Protein AF-A0A7C0VTA4-F1 (afdb_monomer_lite)

Structure (mmCIF, N/CA/C/O backbone):
data_AF-A0A7C0VTA4-F1
#
_entry.id   AF-A0A7C0VTA4-F1
#
loop_
_atom_site.group_PDB
_atom_site.id
_atom_site.type_symbol
_atom_site.label_atom_id
_atom_site.label_alt_id
_atom_site.label_comp_id
_atom_site.label_asym_id
_atom_site.label_entity_id
_atom_site.label_seq_id
_atom_site.pdbx_PDB_ins_code
_atom_site.Cartn_x
_atom_site.Cartn_y
_atom_site.Cartn_z
_atom_site.occupancy
_atom_site.B_iso_or_equiv
_atom_site.auth_seq_id
_atom_site.auth_comp_id
_atom_site.auth_asym_id
_atom_site.auth_atom_id
_atom_site.pdbx_PDB_model_num
ATOM 1 N N . MET A 1 1 ? -33.781 -4.912 20.866 1.00 48.06 1 MET A N 1
ATOM 2 C CA . MET A 1 1 ? -33.140 -4.615 22.159 1.00 48.06 1 MET A CA 1
ATOM 3 C C . MET A 1 1 ? -31.724 -4.220 21.830 1.00 48.06 1 MET A C 1
ATOM 5 O O . MET A 1 1 ? -31.035 -5.037 21.235 1.00 48.06 1 MET A O 1
ATOM 9 N N . GLU A 1 2 ? -31.340 -2.972 22.084 1.00 55.12 2 GLU A N 1
ATOM 10 C CA . GLU A 1 2 ? -29.926 -2.596 22.040 1.00 55.12 2 GLU A CA 1
ATOM 11 C C . GLU A 1 2 ? -29.234 -3.396 23.140 1.00 55.12 2 GLU A C 1
ATOM 13 O O . GLU A 1 2 ? -29.546 -3.238 24.318 1.00 55.12 2 GLU A O 1
ATOM 18 N N . SER A 1 3 ? -28.404 -4.354 22.745 1.00 69.00 3 SER A N 1
ATOM 19 C CA . SER A 1 3 ? -27.609 -5.138 23.678 1.00 69.00 3 SER A CA 1
ATOM 20 C C . SER A 1 3 ? -26.646 -4.196 24.405 1.00 69.00 3 SER A C 1
ATOM 22 O O . SER A 1 3 ? -25.936 -3.416 23.767 1.00 69.00 3 SER A O 1
ATOM 24 N N . GLU A 1 4 ? -26.660 -4.227 25.736 1.00 86.62 4 GLU A N 1
ATOM 25 C CA . GLU A 1 4 ? -25.865 -3.329 26.575 1.00 86.62 4 GLU A CA 1
ATOM 26 C C . GLU A 1 4 ? -24.365 -3.626 26.408 1.00 86.62 4 GLU A C 1
ATOM 28 O O . GLU A 1 4 ? -23.960 -4.782 26.256 1.00 86.62 4 GLU A O 1
ATOM 33 N N . ILE A 1 5 ? -23.526 -2.586 26.388 1.00 89.19 5 ILE A N 1
ATOM 34 C CA . ILE A 1 5 ? -22.074 -2.746 26.248 1.00 89.19 5 ILE A CA 1
ATOM 35 C C . ILE A 1 5 ? -21.499 -3.166 27.605 1.00 89.19 5 ILE A C 1
ATOM 37 O O . ILE A 1 5 ? -21.449 -2.371 28.541 1.00 89.19 5 ILE A O 1
ATOM 41 N N . ALA A 1 6 ? -21.018 -4.406 27.693 1.00 90.12 6 ALA A N 1
ATOM 42 C CA . ALA A 1 6 ? -20.422 -4.970 28.902 1.00 90.12 6 ALA A CA 1
ATOM 43 C C . ALA A 1 6 ? -18.953 -4.556 29.085 1.00 90.12 6 ALA A C 1
ATOM 45 O O . ALA A 1 6 ? -18.494 -4.373 30.213 1.00 90.12 6 ALA A O 1
ATOM 46 N N . ALA A 1 7 ? -18.201 -4.460 27.983 1.00 92.12 7 ALA A N 1
ATOM 47 C CA . ALA A 1 7 ? -16.796 -4.056 27.965 1.00 92.12 7 ALA A CA 1
ATOM 48 C C . ALA A 1 7 ? -16.362 -3.597 26.567 1.00 92.12 7 ALA A C 1
ATOM 50 O O . ALA A 1 7 ? -16.865 -4.088 25.557 1.00 92.12 7 ALA A O 1
ATOM 51 N N . GLN A 1 8 ? -15.373 -2.705 26.502 1.00 93.44 8 GLN A N 1
ATOM 52 C CA . GLN A 1 8 ? -14.770 -2.255 25.249 1.00 93.44 8 GLN A CA 1
ATOM 53 C C . GLN A 1 8 ? -13.260 -2.071 25.417 1.00 93.44 8 GLN A C 1
ATOM 55 O O . GLN A 1 8 ? -12.807 -1.563 26.440 1.00 93.44 8 GLN A O 1
ATOM 60 N N . THR A 1 9 ? -12.476 -2.467 24.415 1.00 93.38 9 THR A N 1
ATOM 61 C CA . THR A 1 9 ? -11.019 -2.277 24.411 1.00 93.38 9 THR A CA 1
ATOM 62 C C . THR A 1 9 ? -10.478 -2.015 23.010 1.00 93.38 9 THR A C 1
ATOM 64 O O . THR A 1 9 ? -11.089 -2.395 22.009 1.00 93.38 9 THR A O 1
ATOM 67 N N . ILE A 1 10 ? -9.317 -1.363 22.943 1.00 91.06 10 ILE A N 1
ATOM 68 C CA . ILE A 1 10 ? -8.526 -1.174 21.728 1.00 91.06 10 ILE A CA 1
ATOM 69 C C . ILE A 1 10 ? -7.081 -1.521 22.072 1.00 91.06 10 ILE A C 1
ATOM 71 O O . ILE A 1 10 ? -6.486 -0.893 22.946 1.00 91.06 10 ILE A O 1
ATOM 75 N N . VAL A 1 11 ? -6.505 -2.488 21.363 1.00 90.81 11 VAL A N 1
ATOM 76 C CA . VAL A 1 11 ? -5.128 -2.944 21.588 1.00 90.81 11 VAL A CA 1
ATOM 77 C C . VAL A 1 11 ? -4.337 -2.965 20.285 1.00 90.81 11 VAL A C 1
ATOM 79 O O . VAL A 1 11 ? -4.861 -3.339 19.233 1.00 90.81 11 VAL A O 1
ATOM 82 N N . SER A 1 12 ? -3.073 -2.541 20.344 1.00 87.50 12 SER A N 1
ATOM 83 C CA . SER A 1 12 ? -2.115 -2.710 19.253 1.00 87.50 12 SER A CA 1
ATOM 84 C C . SER A 1 12 ? -1.414 -4.060 19.382 1.00 87.50 12 SER A C 1
ATOM 86 O O . SER A 1 12 ? -0.903 -4.412 20.444 1.00 87.50 12 SER A O 1
ATOM 88 N N . VAL A 1 13 ? -1.389 -4.826 18.295 1.00 88.75 13 VAL A N 1
ATOM 89 C CA . VAL A 1 13 ? -0.815 -6.174 18.263 1.00 88.75 13 VAL A CA 1
ATOM 90 C C . VAL A 1 13 ? 0.069 -6.319 17.030 1.00 88.75 13 VAL A C 1
ATOM 92 O O . VAL A 1 13 ? -0.302 -5.885 15.939 1.00 88.75 13 VAL A O 1
ATOM 95 N N . SER A 1 14 ? 1.237 -6.941 17.200 1.00 86.31 14 SER A N 1
ATOM 96 C CA . SER A 1 14 ? 2.011 -7.465 16.074 1.00 86.31 14 SER A CA 1
ATOM 97 C C . SER A 1 14 ? 1.556 -8.891 15.801 1.00 86.31 14 SER A C 1
ATOM 99 O O . SER A 1 14 ? 1.735 -9.769 16.640 1.00 86.31 14 SER A O 1
ATOM 101 N N . THR A 1 15 ? 0.965 -9.101 14.634 1.00 86.56 15 THR A N 1
ATOM 102 C CA . THR A 1 15 ? 0.566 -10.421 14.121 1.00 86.56 15 THR A CA 1
ATOM 103 C C . THR A 1 15 ? 1.772 -11.320 13.860 1.00 86.56 15 THR A C 1
ATOM 105 O O . THR A 1 15 ? 2.916 -10.853 13.788 1.00 86.56 15 THR A O 1
ATOM 108 N N . ARG A 1 16 ? 1.516 -12.618 13.670 1.00 86.88 16 ARG A N 1
ATOM 109 C CA . ARG A 1 16 ? 2.543 -13.622 13.359 1.00 86.88 16 ARG A CA 1
ATOM 110 C C . ARG A 1 16 ? 3.303 -13.303 12.069 1.00 86.88 16 ARG A C 1
ATOM 112 O O . ARG A 1 16 ? 4.516 -13.499 12.014 1.00 86.88 16 ARG A O 1
ATOM 119 N N . ASP A 1 17 ? 2.625 -12.752 11.065 1.00 80.94 17 ASP A N 1
ATOM 120 C CA . ASP A 1 17 ? 3.223 -12.287 9.810 1.00 80.94 17 ASP A CA 1
ATOM 121 C C . ASP A 1 17 ? 3.818 -10.869 9.909 1.00 80.94 17 ASP A C 1
ATOM 123 O O . ASP A 1 17 ? 4.075 -10.217 8.898 1.00 80.94 17 ASP A O 1
ATOM 127 N N . SER A 1 18 ? 4.101 -10.406 11.135 1.00 79.12 18 SER A N 1
ATOM 128 C CA . SER A 1 18 ? 4.788 -9.144 11.444 1.00 79.12 18 SER A CA 1
ATOM 129 C C . SER A 1 18 ? 4.042 -7.878 11.010 1.00 79.12 18 SER A C 1
ATOM 131 O O . SER A 1 18 ? 4.661 -6.829 10.834 1.00 79.12 18 SER A O 1
ATOM 133 N N . ARG A 1 19 ? 2.713 -7.930 10.854 1.00 75.81 19 ARG A N 1
ATOM 134 C CA . ARG A 1 19 ? 1.894 -6.726 10.638 1.00 75.81 19 ARG A CA 1
ATOM 135 C C . ARG A 1 19 ? 1.441 -6.140 11.964 1.00 75.81 19 ARG A C 1
ATOM 137 O O . ARG A 1 19 ? 0.890 -6.853 12.805 1.00 75.81 19 ARG A O 1
ATOM 144 N N . ILE A 1 20 ? 1.606 -4.831 12.112 1.00 81.25 20 ILE A N 1
ATOM 145 C CA . ILE A 1 20 ? 1.088 -4.079 13.256 1.00 81.25 20 ILE A CA 1
ATOM 146 C C . ILE A 1 20 ? -0.362 -3.692 12.962 1.00 81.25 20 ILE A C 1
ATOM 148 O O . ILE A 1 20 ? -0.637 -2.954 12.014 1.00 81.25 20 ILE A O 1
ATOM 152 N N . VAL A 1 21 ? -1.289 -4.170 13.788 1.00 84.94 21 VAL A N 1
ATOM 153 C CA . VAL A 1 21 ? -2.723 -3.881 13.679 1.00 84.94 21 VAL A CA 1
ATOM 154 C C . VAL A 1 21 ? -3.296 -3.386 14.993 1.00 84.94 21 VAL A C 1
ATOM 156 O O . VAL A 1 21 ? -2.750 -3.631 16.066 1.00 84.94 21 VAL A O 1
ATOM 159 N N . TYR A 1 22 ? -4.423 -2.693 14.897 1.00 86.88 22 TYR A N 1
ATOM 160 C CA . TYR A 1 22 ? -5.197 -2.224 16.033 1.00 86.88 22 TYR A CA 1
ATOM 161 C C . TYR A 1 22 ? -6.525 -2.959 16.033 1.00 86.88 22 TYR A C 1
ATOM 163 O O . TYR A 1 22 ? -7.330 -2.797 15.112 1.00 86.88 22 TYR A O 1
ATOM 171 N N . ILE A 1 23 ? -6.734 -3.767 17.064 1.00 89.75 23 ILE A N 1
ATOM 172 C CA . ILE A 1 23 ? -7.943 -4.560 17.239 1.00 89.75 23 ILE A CA 1
ATOM 173 C C . ILE A 1 23 ? -8.808 -3.841 18.267 1.00 89.75 23 ILE A C 1
ATOM 175 O O . ILE A 1 23 ? -8.414 -3.701 19.425 1.00 89.75 23 ILE A O 1
ATOM 179 N N . SER A 1 24 ? -9.971 -3.360 17.835 1.00 91.00 24 SER A N 1
ATOM 180 C CA . SER A 1 24 ? -11.020 -2.878 18.728 1.00 91.00 24 SER A CA 1
ATOM 181 C C . SER A 1 24 ? -12.038 -3.984 18.940 1.00 91.00 24 SER A C 1
ATOM 183 O O . SER A 1 24 ? -12.513 -4.559 17.959 1.00 91.00 24 SER A O 1
ATOM 185 N N . ALA A 1 25 ? -12.395 -4.257 20.189 1.00 92.31 25 ALA A N 1
ATOM 186 C CA . ALA A 1 25 ? -13.444 -5.212 20.503 1.00 92.31 25 ALA A CA 1
ATOM 187 C C . ALA A 1 25 ? -14.446 -4.646 21.500 1.00 92.31 25 ALA A C 1
ATOM 189 O O . ALA A 1 25 ? -14.063 -3.989 22.471 1.00 92.31 25 ALA A O 1
ATOM 190 N N . THR A 1 26 ? -15.712 -4.968 21.266 1.00 93.19 26 THR A N 1
ATOM 191 C CA . THR A 1 26 ? -16.848 -4.578 22.098 1.00 93.19 26 THR A CA 1
ATOM 192 C C . THR A 1 26 ? -17.596 -5.842 22.499 1.00 93.19 26 THR A C 1
ATOM 194 O O . THR A 1 26 ? -18.112 -6.553 21.642 1.00 93.19 26 THR A O 1
ATOM 197 N N . ALA A 1 27 ? -17.625 -6.150 23.792 1.00 93.19 27 ALA A N 1
ATOM 198 C CA . ALA A 1 27 ? -18.402 -7.251 24.344 1.00 93.19 27 ALA A CA 1
ATOM 199 C C . ALA A 1 27 ? -19.773 -6.744 24.801 1.00 93.19 27 ALA A C 1
ATOM 201 O O . ALA A 1 27 ? -19.863 -5.717 25.475 1.00 93.19 27 ALA A O 1
ATOM 202 N N . TYR A 1 28 ? -20.821 -7.491 24.470 1.00 92.81 28 TYR A N 1
ATOM 203 C CA . TYR A 1 28 ? -22.208 -7.180 24.798 1.00 92.81 28 TYR A CA 1
ATOM 204 C C . TYR A 1 28 ? -22.751 -8.118 25.879 1.00 92.81 28 TYR A C 1
ATOM 206 O O . TYR A 1 28 ? -22.397 -9.301 25.923 1.00 92.81 28 TYR A O 1
ATOM 214 N N . GLY A 1 29 ? -23.613 -7.590 26.745 1.00 90.38 29 GLY A N 1
ATOM 215 C CA . GLY A 1 29 ? -24.250 -8.301 27.852 1.00 90.38 29 GLY A CA 1
ATOM 216 C C . GLY A 1 29 ? -24.125 -7.537 29.169 1.00 90.38 29 GLY A C 1
ATOM 217 O O . GLY A 1 29 ? -23.961 -6.320 29.191 1.00 90.38 29 GLY A O 1
ATOM 218 N N . THR A 1 30 ? -24.165 -8.257 30.289 1.00 86.75 30 THR A N 1
ATOM 219 C CA . THR A 1 30 ? -24.063 -7.639 31.618 1.00 86.75 30 THR A CA 1
ATOM 220 C C . THR A 1 30 ? -22.603 -7.306 31.972 1.00 86.75 30 THR A C 1
ATOM 222 O O . THR A 1 30 ? -21.756 -8.213 31.933 1.00 86.75 30 THR A O 1
ATOM 225 N N . PRO A 1 31 ? -22.290 -6.054 32.368 1.00 87.69 31 PRO A N 1
ATOM 226 C CA . PRO A 1 31 ? -20.964 -5.671 32.846 1.00 87.69 31 PRO A CA 1
ATOM 227 C C . PRO A 1 31 ? -20.495 -6.553 34.009 1.00 87.69 31 PRO A C 1
ATOM 229 O O . PRO A 1 31 ? -21.229 -6.794 34.967 1.00 87.69 31 PRO A O 1
ATOM 232 N N . GLN A 1 32 ? -19.256 -7.037 33.927 1.00 89.88 32 GLN A N 1
ATOM 233 C CA . GLN A 1 32 ? -18.641 -7.914 34.926 1.00 89.88 32 GLN A CA 1
ATOM 234 C C . GLN A 1 32 ? -17.272 -7.358 35.354 1.00 89.88 32 GLN A C 1
ATOM 236 O O . GLN A 1 32 ? -16.561 -6.783 34.524 1.00 89.88 32 GLN A O 1
ATOM 241 N N . PRO A 1 33 ? -16.856 -7.540 36.622 1.00 90.62 33 PRO A N 1
ATOM 242 C CA . PRO A 1 33 ? -15.552 -7.078 37.095 1.00 90.62 33 PRO A CA 1
ATOM 243 C C . PRO A 1 33 ? -14.392 -7.679 36.287 1.00 90.62 33 PRO A C 1
ATOM 245 O O . PRO A 1 33 ? -14.397 -8.869 35.961 1.00 90.62 33 PRO A O 1
ATOM 248 N N . ASN A 1 34 ? -13.375 -6.866 35.989 1.00 92.25 34 ASN A N 1
ATOM 249 C CA . ASN A 1 34 ? -12.158 -7.251 35.252 1.00 92.25 34 ASN A CA 1
ATOM 250 C C . ASN A 1 34 ? -12.391 -7.791 33.825 1.00 92.25 34 ASN A C 1
ATOM 252 O O . ASN A 1 34 ? -11.461 -8.316 33.204 1.00 92.25 34 ASN A O 1
ATOM 256 N N . LEU A 1 35 ? -13.611 -7.668 33.283 1.00 91.44 35 LEU A N 1
ATOM 257 C CA . LEU A 1 35 ? -13.935 -8.148 31.940 1.00 91.44 35 LEU A CA 1
ATOM 258 C C . LEU A 1 35 ? -13.111 -7.412 30.876 1.00 91.44 35 LEU A C 1
ATOM 260 O O . LEU A 1 35 ? -12.539 -8.057 30.004 1.00 91.44 35 LEU A O 1
ATOM 264 N N . THR A 1 36 ? -12.989 -6.085 30.975 1.00 92.31 36 THR A N 1
ATOM 265 C CA . THR A 1 36 ? -12.217 -5.264 30.025 1.00 92.31 36 THR A CA 1
ATOM 266 C C . THR A 1 36 ? -10.734 -5.639 29.992 1.00 92.31 36 THR A C 1
ATOM 268 O O . THR A 1 36 ? -10.161 -5.803 28.911 1.00 92.31 36 THR A O 1
ATOM 271 N N . ASP A 1 37 ? -10.108 -5.836 31.153 1.00 93.56 37 ASP A N 1
ATOM 272 C CA . ASP A 1 37 ? -8.690 -6.209 31.240 1.00 93.56 37 ASP A CA 1
ATOM 273 C C . ASP A 1 37 ? -8.454 -7.625 30.705 1.00 93.56 37 ASP A C 1
ATOM 275 O O . ASP A 1 37 ? -7.514 -7.872 29.942 1.00 93.56 37 ASP A O 1
ATOM 279 N N . THR A 1 38 ? -9.353 -8.556 31.038 1.00 93.75 38 THR A N 1
ATOM 280 C CA . THR A 1 38 ? -9.287 -9.933 30.537 1.00 93.75 38 THR A CA 1
ATOM 281 C C . THR A 1 38 ? -9.485 -9.984 29.025 1.00 93.75 38 THR A C 1
ATOM 283 O O . THR A 1 38 ? -8.713 -10.651 28.334 1.00 93.75 38 THR A O 1
ATOM 286 N N . LEU A 1 39 ? -10.458 -9.233 28.500 1.00 93.88 39 LEU A N 1
ATOM 287 C CA . LEU A 1 39 ? -10.708 -9.082 27.068 1.00 93.88 39 LEU A CA 1
ATOM 288 C C . LEU A 1 39 ? -9.466 -8.541 26.349 1.00 93.88 39 LEU A C 1
ATOM 290 O O . LEU A 1 39 ? -9.038 -9.110 25.347 1.00 93.88 39 LEU A O 1
ATOM 294 N N . THR A 1 40 ? -8.841 -7.496 26.895 1.00 94.75 40 THR A N 1
ATOM 295 C CA . THR A 1 40 ? -7.612 -6.898 26.347 1.00 94.75 40 THR A CA 1
ATOM 296 C C . THR A 1 40 ? -6.478 -7.919 26.267 1.00 94.75 40 THR A C 1
ATOM 298 O O . THR A 1 40 ? -5.828 -8.049 25.226 1.00 94.75 40 THR A O 1
ATOM 301 N N . ARG A 1 41 ? -6.263 -8.695 27.338 1.00 94.81 41 ARG A N 1
ATOM 302 C CA . ARG A 1 41 ? -5.228 -9.737 27.380 1.00 94.81 41 ARG A CA 1
ATOM 303 C C . ARG A 1 41 ? -5.489 -10.850 26.365 1.00 94.81 41 ARG A C 1
ATOM 305 O O . ARG A 1 41 ? -4.565 -11.234 25.656 1.00 94.81 41 ARG A O 1
ATOM 312 N N . ILE A 1 42 ? -6.726 -11.344 26.284 1.00 94.56 42 ILE A N 1
ATOM 313 C CA . ILE A 1 42 ? -7.121 -12.410 25.348 1.00 94.56 42 ILE A CA 1
ATOM 314 C C . ILE A 1 42 ? -6.901 -11.960 23.902 1.00 94.56 42 ILE A C 1
ATOM 316 O O . ILE A 1 42 ? -6.304 -12.692 23.117 1.00 94.56 42 ILE A O 1
ATOM 320 N N . ILE A 1 43 ? -7.344 -10.752 23.549 1.00 94.06 43 ILE A N 1
ATOM 321 C CA . ILE A 1 43 ? -7.190 -10.220 22.189 1.00 94.06 43 ILE A CA 1
ATOM 322 C C . ILE A 1 43 ? -5.717 -10.047 21.832 1.00 94.06 43 ILE A C 1
ATOM 324 O O . ILE A 1 43 ? -5.322 -10.420 20.730 1.00 94.06 43 ILE A O 1
ATOM 328 N N . SER A 1 44 ? -4.910 -9.510 22.750 1.00 93.62 44 SER A N 1
ATOM 329 C CA . SER A 1 44 ? -3.471 -9.337 22.533 1.00 93.62 44 SER A CA 1
ATOM 330 C C . SER A 1 44 ? -2.772 -10.677 22.288 1.00 93.62 44 SER A C 1
ATOM 332 O O . SER A 1 44 ? -2.060 -10.845 21.296 1.00 93.62 44 SER A O 1
ATOM 334 N N . ASP A 1 45 ? -3.048 -11.668 23.138 1.00 93.94 45 ASP A N 1
ATOM 335 C CA . ASP A 1 45 ? -2.450 -12.998 23.051 1.00 93.94 45 ASP A CA 1
ATOM 336 C C . ASP A 1 45 ? -2.882 -13.743 21.776 1.00 93.94 45 ASP A C 1
ATOM 338 O O . ASP A 1 45 ? -2.034 -14.140 20.975 1.00 93.94 45 ASP A O 1
ATOM 342 N N . ILE A 1 46 ? -4.189 -13.870 21.516 1.00 92.81 46 ILE A N 1
ATOM 343 C CA . ILE A 1 46 ? -4.684 -14.543 20.302 1.00 92.81 46 ILE A CA 1
ATOM 344 C C . ILE A 1 46 ? -4.217 -13.794 19.051 1.00 92.81 46 ILE A C 1
ATOM 346 O O . ILE A 1 46 ? -3.724 -14.420 18.112 1.00 92.81 46 ILE A O 1
ATOM 350 N N . GLY A 1 47 ? -4.338 -12.464 19.037 1.00 90.19 47 GLY A N 1
ATOM 351 C CA . GLY A 1 47 ? -3.972 -11.637 17.891 1.00 90.19 47 GLY A CA 1
ATOM 352 C C . GLY A 1 47 ? -2.501 -11.787 17.499 1.00 90.19 47 GLY A C 1
ATOM 353 O O . GLY A 1 47 ? -2.186 -11.806 16.313 1.00 90.19 47 GLY A O 1
ATOM 354 N N . SER A 1 48 ? -1.608 -11.965 18.479 1.00 90.81 48 SER A N 1
ATOM 355 C CA . SER A 1 48 ? -0.171 -12.142 18.231 1.00 90.81 48 SER A CA 1
ATOM 356 C C . SER A 1 48 ? 0.188 -13.502 17.619 1.00 90.81 48 SER A C 1
ATOM 358 O O . SER A 1 48 ? 1.217 -13.644 16.960 1.00 90.81 48 SER A O 1
ATOM 360 N N . ARG A 1 49 ? -0.674 -14.512 17.804 1.00 91.94 49 ARG A N 1
ATOM 361 C CA . ARG A 1 49 ? -0.466 -15.893 17.334 1.00 91.94 49 ARG A CA 1
ATOM 362 C C . ARG A 1 49 ? -1.025 -16.152 15.932 1.00 91.94 49 ARG A C 1
ATOM 364 O O . ARG A 1 49 ? -0.737 -17.203 15.355 1.00 91.94 49 ARG A O 1
ATOM 371 N N . LEU A 1 50 ? -1.817 -15.226 15.397 1.00 89.06 50 LEU A N 1
ATOM 372 C CA . LEU A 1 50 ? -2.509 -15.352 14.116 1.00 89.06 50 LEU A CA 1
ATOM 373 C C . LEU A 1 50 ? -1.874 -14.479 13.032 1.00 89.06 50 LEU A C 1
ATOM 375 O O . LEU A 1 50 ? -1.277 -13.439 13.317 1.00 89.06 50 LEU A O 1
ATOM 379 N N . ASP A 1 51 ? -2.041 -14.904 11.781 1.00 84.38 51 ASP A N 1
ATOM 380 C CA . ASP A 1 51 ? -1.732 -14.076 10.615 1.00 84.38 51 ASP A CA 1
ATOM 381 C C . ASP A 1 51 ? -2.836 -13.027 10.417 1.00 84.38 51 ASP A C 1
ATOM 383 O O . ASP A 1 51 ? -4.003 -13.271 10.738 1.00 84.38 51 ASP A O 1
ATOM 387 N N . TYR A 1 52 ? -2.501 -11.882 9.822 1.00 80.44 52 TYR A N 1
ATOM 388 C CA . TYR A 1 52 ? -3.439 -10.778 9.578 1.00 80.44 52 TYR A CA 1
ATOM 389 C C . TYR A 1 52 ? -4.801 -11.205 9.010 1.00 80.44 52 TYR A C 1
ATOM 391 O O . TYR A 1 52 ? -5.839 -10.806 9.533 1.00 80.44 52 TYR A O 1
ATOM 399 N N . TRP A 1 53 ? -4.815 -12.047 7.972 1.00 75.25 53 TRP A N 1
ATOM 400 C CA . TRP A 1 53 ? -6.059 -12.490 7.326 1.00 75.25 53 TRP A CA 1
ATOM 401 C C . TRP A 1 53 ? -6.953 -13.325 8.251 1.00 75.25 53 TRP A C 1
ATOM 403 O O . TRP A 1 53 ? -8.169 -13.328 8.095 1.00 75.25 53 TRP A O 1
ATOM 413 N N . GLN A 1 54 ? -6.373 -14.006 9.241 1.00 84.25 54 GLN A N 1
ATOM 414 C CA . GLN A 1 54 ? -7.114 -14.826 10.202 1.00 84.25 54 GLN A CA 1
ATOM 415 C C . GLN A 1 54 ? -7.812 -13.991 11.280 1.00 84.25 54 GLN A C 1
ATOM 417 O O . GLN A 1 54 ? -8.681 -14.515 11.976 1.00 84.25 54 GLN A O 1
ATOM 422 N N . LEU A 1 55 ? -7.440 -12.713 11.418 1.00 83.75 55 LEU A N 1
ATOM 423 C CA . LEU A 1 55 ? -8.126 -11.766 12.296 1.00 83.75 55 LEU A CA 1
ATOM 424 C C . LEU A 1 55 ? -9.455 -11.283 11.704 1.00 83.75 55 LEU A C 1
ATOM 426 O O . LEU A 1 55 ? -10.298 -10.768 12.436 1.00 83.75 55 LEU A O 1
ATOM 430 N N . TYR A 1 56 ? -9.647 -11.446 10.392 1.00 76.44 56 TYR A N 1
ATOM 431 C CA . TYR A 1 56 ? -10.894 -11.115 9.717 1.00 76.44 56 TYR A CA 1
ATOM 432 C C . TYR A 1 56 ? -11.845 -12.314 9.747 1.00 76.44 56 TYR A C 1
ATOM 434 O O . TYR A 1 56 ? -11.488 -13.433 9.377 1.00 76.44 56 TYR A O 1
ATOM 442 N N . GLY A 1 57 ? -13.083 -12.061 10.170 1.00 71.81 57 GLY A N 1
ATOM 443 C CA . GLY A 1 57 ? -14.170 -13.036 10.157 1.00 71.81 57 GLY A CA 1
ATOM 444 C C . GLY A 1 57 ? -14.462 -13.693 11.507 1.00 71.81 57 GLY A C 1
ATOM 445 O O . GLY A 1 57 ? -13.896 -13.363 12.550 1.00 71.81 57 GLY A O 1
ATOM 446 N N . ASP A 1 58 ? -15.388 -14.652 11.478 1.00 83.12 58 ASP A N 1
ATOM 447 C CA . ASP A 1 58 ? -15.966 -15.236 12.690 1.00 83.12 58 ASP A CA 1
ATOM 448 C C . ASP A 1 58 ? -14.993 -16.086 13.501 1.00 83.12 58 ASP A C 1
ATOM 450 O O . ASP A 1 58 ? -15.166 -16.229 14.707 1.00 83.12 58 ASP A O 1
ATOM 454 N N . LYS A 1 59 ? -13.950 -16.645 12.880 1.00 85.44 59 LYS A N 1
ATOM 455 C CA . LYS A 1 59 ? -13.035 -17.560 13.574 1.00 85.44 59 LYS A CA 1
ATOM 456 C C . LYS A 1 59 ? -12.332 -16.878 14.749 1.00 85.44 59 LYS A C 1
ATOM 458 O O . LYS A 1 59 ? -12.282 -17.454 15.834 1.00 85.44 59 LYS A O 1
ATOM 463 N N . PHE A 1 60 ? -11.829 -15.660 14.548 1.00 89.06 60 PHE A N 1
ATOM 464 C CA . PHE A 1 60 ? -11.200 -14.880 15.612 1.00 89.06 60 PHE A CA 1
ATOM 465 C C . PHE A 1 60 ? -12.209 -14.525 16.710 1.00 89.06 60 PHE A C 1
ATOM 467 O O . PHE A 1 60 ? -11.963 -14.783 17.887 1.00 89.06 60 PHE A O 1
ATOM 474 N N . ARG A 1 61 ? -13.392 -14.035 16.320 1.00 91.12 61 ARG A N 1
ATOM 475 C CA . ARG A 1 61 ? -14.497 -13.710 17.236 1.00 91.12 61 ARG A CA 1
ATOM 476 C C . ARG A 1 61 ? -14.899 -14.901 18.113 1.00 91.12 61 ARG A C 1
ATOM 478 O O . ARG A 1 61 ? -15.008 -14.768 19.329 1.00 91.12 61 ARG A O 1
ATOM 485 N N . LEU A 1 62 ? -15.069 -16.078 17.512 1.00 90.69 62 LEU A N 1
ATOM 486 C CA . LEU A 1 62 ? -15.422 -17.317 18.209 1.00 90.69 62 LEU A CA 1
ATOM 487 C C . LEU A 1 62 ? -14.313 -17.783 19.157 1.00 90.69 62 LEU A C 1
ATOM 489 O O . LEU A 1 62 ? -14.611 -18.268 20.245 1.00 90.69 62 LEU A O 1
ATOM 493 N N . GLN A 1 63 ? -13.040 -17.624 18.785 1.00 92.19 63 GLN A N 1
ATOM 494 C CA . GLN A 1 63 ? -11.924 -17.922 19.689 1.00 92.19 63 GLN A CA 1
ATOM 495 C C . GLN A 1 63 ? -11.930 -17.006 20.915 1.00 92.19 63 GLN A C 1
ATOM 497 O O . GLN A 1 63 ? -11.776 -17.501 22.029 1.00 92.19 63 GLN A O 1
ATOM 502 N N . VAL A 1 64 ? -12.176 -15.705 20.731 1.00 92.50 64 VAL A N 1
ATOM 503 C CA . VAL A 1 64 ? -12.302 -14.749 21.844 1.00 92.50 64 VAL A CA 1
ATOM 504 C C . VAL A 1 64 ? -13.471 -15.128 22.761 1.00 92.50 64 VAL A C 1
ATOM 506 O O . VAL A 1 64 ? -13.288 -15.191 23.975 1.00 92.50 64 VAL A O 1
ATOM 509 N N . LEU A 1 65 ? -14.644 -15.451 22.202 1.00 92.69 65 LEU A N 1
ATOM 510 C CA . LEU A 1 65 ? -15.811 -15.904 22.974 1.00 92.69 65 LEU A CA 1
ATOM 511 C C . LEU A 1 65 ? -15.526 -17.183 23.773 1.00 92.69 65 LEU A C 1
ATOM 513 O O . LEU A 1 65 ? -15.857 -17.263 24.957 1.00 92.69 65 LEU A O 1
ATOM 517 N N . ASN A 1 66 ? -14.876 -18.167 23.148 1.00 93.44 66 ASN A N 1
ATOM 518 C CA . ASN A 1 66 ? -14.518 -19.422 23.805 1.00 93.44 66 ASN A CA 1
ATOM 519 C C . ASN A 1 66 ? -13.531 -19.203 24.958 1.00 93.44 66 ASN A C 1
ATOM 521 O O . ASN A 1 66 ? -13.690 -19.813 26.012 1.00 93.44 66 ASN A O 1
ATOM 525 N N . GLU A 1 67 ? -12.531 -18.334 24.791 1.00 93.62 67 GLU A N 1
ATOM 526 C CA . GLU A 1 67 ? -11.602 -18.005 25.877 1.00 93.62 67 GLU A CA 1
ATOM 527 C C . GLU A 1 67 ? -12.304 -17.257 27.016 1.00 93.62 67 GLU A C 1
ATOM 529 O O . GLU A 1 67 ? -12.147 -17.639 28.173 1.00 93.62 67 GLU A O 1
ATOM 534 N N . LEU A 1 68 ? -13.155 -16.268 26.723 1.00 92.62 68 LEU A N 1
ATOM 535 C CA . LEU A 1 68 ? -13.945 -15.575 27.753 1.00 92.62 68 LEU A CA 1
ATOM 536 C C . LEU A 1 68 ? -14.819 -16.547 28.558 1.00 92.62 68 LEU A C 1
ATOM 538 O O . LEU A 1 68 ? -14.861 -16.463 29.787 1.00 92.62 68 LEU A O 1
ATOM 542 N N . SER A 1 69 ? -15.453 -17.508 27.879 1.00 91.81 69 SER A N 1
ATOM 543 C CA . SER A 1 69 ? -16.264 -18.545 28.522 1.00 91.81 69 SER A CA 1
ATOM 544 C C . SER A 1 69 ? -15.438 -19.441 29.454 1.00 91.81 69 SER A C 1
ATOM 546 O O . SER A 1 69 ? -15.896 -19.746 30.555 1.00 91.81 69 SER A O 1
ATOM 548 N N . LYS A 1 70 ? -14.198 -19.799 29.084 1.00 93.31 70 LYS A N 1
ATOM 549 C CA . LYS A 1 70 ? -13.279 -20.561 29.958 1.00 93.31 70 LYS A CA 1
ATOM 550 C C . LYS A 1 70 ? -12.911 -19.806 31.234 1.00 93.31 70 LYS A C 1
ATOM 552 O O . LYS A 1 70 ? -12.732 -20.433 32.273 1.00 93.31 70 LYS A O 1
ATOM 557 N N . TYR A 1 71 ? -12.820 -18.478 31.170 1.00 90.06 71 TYR A N 1
ATOM 558 C CA . TYR A 1 71 ? -12.619 -17.623 32.346 1.00 90.06 71 TYR A CA 1
ATOM 559 C C . TYR A 1 71 ? -13.909 -17.385 33.155 1.00 90.06 71 TYR A C 1
ATOM 561 O O . TYR A 1 71 ? -13.863 -16.708 34.179 1.00 90.06 71 TYR A O 1
ATOM 569 N N . GLY A 1 72 ? -15.045 -17.956 32.737 1.00 89.31 72 GLY A N 1
ATOM 570 C CA . GLY A 1 72 ? -16.324 -17.888 33.449 1.00 89.31 72 GLY A CA 1
ATOM 571 C C . GLY A 1 72 ? -17.195 -16.681 33.096 1.00 89.31 72 GLY A C 1
ATOM 572 O O . GLY A 1 72 ? -18.248 -16.501 33.708 1.00 89.31 72 GLY A O 1
ATOM 573 N N . TYR A 1 73 ? -16.800 -15.870 32.111 1.00 91.38 73 TYR A N 1
ATOM 574 C CA . TYR A 1 73 ? -17.574 -14.703 31.696 1.00 91.38 73 TYR A CA 1
ATOM 575 C C . TYR A 1 73 ? -18.756 -15.104 30.811 1.00 91.38 73 TYR A C 1
ATOM 577 O O . TYR A 1 73 ? -18.606 -15.846 29.837 1.00 91.38 73 TYR A O 1
ATOM 585 N N . LYS A 1 74 ? -19.940 -14.572 31.129 1.00 88.88 74 LYS A N 1
ATOM 586 C CA . LYS A 1 74 ? -21.137 -14.688 30.283 1.00 88.88 74 LYS A CA 1
ATOM 587 C C . LYS A 1 74 ? -21.288 -13.420 29.453 1.00 88.88 74 LYS A C 1
ATOM 589 O O . LYS A 1 74 ? -21.613 -12.373 30.003 1.00 88.88 74 LYS A O 1
ATOM 594 N N . VAL A 1 75 ? -21.029 -13.524 28.156 1.00 90.06 75 VAL A N 1
ATOM 595 C CA . VAL A 1 75 ? -21.200 -12.446 27.173 1.00 90.06 75 VAL A CA 1
ATOM 596 C C . VAL A 1 75 ? -22.140 -12.932 26.075 1.00 90.06 75 VAL A C 1
ATOM 598 O O . VAL A 1 75 ? -22.088 -14.100 25.693 1.00 90.06 75 VAL A O 1
ATOM 601 N N . GLU A 1 76 ? -23.019 -12.060 25.592 1.00 88.81 76 GLU A N 1
ATOM 602 C CA . GLU A 1 76 ? -23.994 -12.388 24.544 1.00 88.81 76 GLU A CA 1
ATOM 603 C C . GLU A 1 76 ? -23.323 -12.435 23.172 1.00 88.81 76 GLU A C 1
ATOM 605 O O . GLU A 1 76 ? -23.543 -13.351 22.380 1.00 88.81 76 GLU A O 1
ATOM 610 N N . ASN A 1 77 ? -22.472 -11.446 22.901 1.00 89.12 77 ASN A N 1
ATOM 611 C CA . ASN A 1 77 ? -21.706 -11.345 21.670 1.00 89.12 77 ASN A CA 1
ATOM 612 C C . ASN A 1 77 ? -20.434 -10.520 21.898 1.00 89.12 77 ASN A C 1
ATOM 614 O O . ASN A 1 77 ? -20.320 -9.773 22.869 1.00 89.12 77 ASN A O 1
ATOM 618 N N . VAL A 1 78 ? -19.483 -10.638 20.976 1.00 90.50 78 VAL A N 1
ATOM 619 C CA . VAL A 1 78 ? -18.310 -9.770 20.888 1.00 90.50 78 VAL A CA 1
ATOM 620 C C . VAL A 1 78 ? -18.198 -9.297 19.449 1.00 90.50 78 VAL A C 1
ATOM 622 O O . VAL A 1 78 ? -18.069 -10.113 18.542 1.00 90.50 78 VAL A O 1
ATOM 625 N N . GLU A 1 79 ? -18.227 -7.993 19.226 1.00 90.38 79 GLU A N 1
ATOM 626 C CA . GLU A 1 79 ? -17.855 -7.408 17.942 1.00 90.38 79 GLU A CA 1
ATOM 627 C C . GLU A 1 79 ? -16.362 -7.117 17.929 1.00 90.38 79 GLU A C 1
ATOM 629 O O . GLU A 1 79 ? -15.812 -6.606 18.901 1.00 90.38 79 GLU A O 1
ATOM 634 N N . VAL A 1 80 ? -15.702 -7.449 16.821 1.00 89.00 80 VAL A N 1
ATOM 635 C CA . VAL A 1 80 ? -14.282 -7.175 16.605 1.00 89.00 80 VAL A CA 1
ATOM 636 C C . VAL A 1 80 ? -14.133 -6.408 15.303 1.00 89.00 80 VAL A C 1
ATOM 638 O O . VAL A 1 80 ? -14.605 -6.853 14.259 1.00 89.00 80 VAL A O 1
ATOM 641 N N . ALA A 1 81 ? -13.407 -5.297 15.354 1.00 85.81 81 ALA A N 1
ATOM 642 C CA . ALA A 1 81 ? -12.941 -4.591 14.173 1.00 85.81 81 ALA A CA 1
ATOM 643 C C . ALA A 1 81 ? -11.413 -4.486 14.192 1.00 85.81 81 ALA A C 1
ATOM 645 O O . ALA A 1 81 ? -10.797 -4.135 15.199 1.00 85.81 81 ALA A O 1
ATOM 646 N N . VAL A 1 82 ? -10.800 -4.804 13.054 1.00 83.25 82 VAL A N 1
ATOM 647 C CA . VAL A 1 82 ? -9.349 -4.770 12.860 1.00 83.25 82 VAL A CA 1
ATOM 648 C C . VAL A 1 82 ? -9.031 -3.613 11.930 1.00 83.25 82 VAL A C 1
ATOM 650 O O . VAL A 1 82 ? -9.465 -3.587 10.777 1.00 83.25 82 VAL A O 1
ATOM 653 N N . SER A 1 83 ? -8.263 -2.653 12.433 1.00 79.00 83 SER A N 1
ATOM 654 C CA . SER A 1 83 ? -7.831 -1.477 11.684 1.00 79.00 83 SER A CA 1
ATOM 655 C C . SER A 1 83 ? -6.316 -1.460 11.540 1.00 79.00 83 SER A C 1
ATOM 657 O O . SER A 1 83 ? -5.574 -1.791 12.468 1.00 79.00 83 SER A O 1
ATOM 659 N N . TYR A 1 84 ? -5.846 -1.059 10.365 1.00 77.62 84 TYR A N 1
ATOM 660 C CA . TYR A 1 84 ? -4.439 -0.761 10.158 1.00 77.62 84 TYR A CA 1
ATOM 661 C C . TYR A 1 84 ? -4.189 0.709 10.512 1.00 77.62 84 TYR A C 1
ATOM 663 O O . TYR A 1 84 ? -5.016 1.575 10.208 1.00 77.62 84 TYR A O 1
ATOM 671 N N . ARG A 1 85 ? -3.062 1.022 11.160 1.00 80.06 85 ARG A N 1
ATOM 672 C CA . ARG A 1 85 ? -2.684 2.415 11.446 1.00 80.06 85 ARG A CA 1
ATOM 673 C C . ARG A 1 85 ? -1.272 2.710 10.980 1.00 80.06 85 ARG A C 1
ATOM 675 O O . ARG A 1 85 ? -0.407 1.843 10.982 1.00 80.06 85 ARG A O 1
ATOM 682 N N . CYS A 1 86 ? -1.048 3.964 10.609 1.00 83.56 86 CYS A N 1
ATOM 683 C CA . CYS A 1 86 ? 0.252 4.457 10.191 1.00 83.56 86 CYS A CA 1
ATOM 684 C C . CYS A 1 86 ? 1.291 4.246 11.306 1.00 83.56 86 CYS A C 1
ATOM 686 O O . CYS A 1 86 ? 1.094 4.793 12.394 1.00 83.56 86 CYS A O 1
ATOM 688 N N . PRO A 1 87 ? 2.423 3.570 11.041 1.00 82.06 87 PRO A N 1
ATOM 689 C CA . PRO A 1 87 ? 3.495 3.414 12.025 1.00 82.06 87 PRO A CA 1
ATOM 690 C C . PRO A 1 87 ? 4.117 4.747 12.462 1.00 82.06 87 PRO A C 1
ATOM 692 O O . PRO A 1 87 ? 4.658 4.847 13.556 1.00 82.06 87 PRO A O 1
ATOM 695 N N . ASN A 1 88 ? 4.036 5.776 11.612 1.00 86.56 88 ASN A N 1
ATOM 696 C CA . ASN A 1 88 ? 4.667 7.071 11.856 1.00 86.56 88 ASN A CA 1
ATOM 697 C C . ASN A 1 88 ? 3.791 8.054 12.649 1.00 86.56 88 ASN A C 1
ATOM 699 O O . ASN A 1 88 ? 4.295 8.745 13.523 1.00 86.56 88 ASN A O 1
ATOM 703 N N . CYS A 1 89 ? 2.490 8.154 12.347 1.00 88.00 89 CYS A N 1
ATOM 704 C CA . CYS A 1 89 ? 1.601 9.126 13.009 1.00 88.00 89 CYS A CA 1
ATOM 705 C C . CYS A 1 89 ? 0.401 8.514 13.743 1.00 88.00 89 CYS A C 1
ATOM 707 O O . CYS A 1 89 ? -0.394 9.253 14.314 1.00 88.00 89 CYS A O 1
ATOM 709 N N . GLY A 1 90 ? 0.212 7.192 13.690 1.00 81.69 90 GLY A N 1
ATOM 710 C CA . GLY A 1 90 ? -0.901 6.510 14.355 1.00 81.69 90 GLY A CA 1
ATOM 711 C C . GLY A 1 90 ? -2.282 6.751 13.738 1.00 81.69 90 GLY A C 1
ATOM 712 O O . GLY A 1 90 ? -3.275 6.299 14.301 1.00 81.69 90 GLY A O 1
ATOM 713 N N . ALA A 1 91 ? -2.386 7.440 12.598 1.00 84.69 91 ALA A N 1
ATOM 714 C CA . ALA A 1 91 ? -3.666 7.637 11.922 1.00 84.69 91 ALA A CA 1
ATOM 715 C C . ALA A 1 91 ? -4.193 6.325 11.319 1.00 84.69 91 ALA A C 1
ATOM 717 O O . ALA A 1 91 ? -3.407 5.512 10.830 1.00 84.69 91 ALA A O 1
ATOM 718 N N . ALA A 1 92 ? -5.515 6.135 11.324 1.00 78.50 92 ALA A N 1
ATOM 719 C CA . ALA A 1 92 ? -6.151 4.992 10.675 1.00 78.50 92 ALA A CA 1
ATOM 720 C C . ALA A 1 92 ? -5.920 5.028 9.158 1.00 78.50 92 ALA A C 1
ATOM 722 O O . ALA A 1 92 ? -6.055 6.077 8.523 1.00 78.50 92 ALA A O 1
ATOM 723 N N . ILE A 1 93 ? -5.558 3.883 8.587 1.00 78.06 93 ILE A N 1
ATOM 724 C CA . ILE A 1 93 ? -5.347 3.714 7.152 1.00 78.06 93 ILE A CA 1
ATOM 725 C C . ILE A 1 93 ? -6.331 2.665 6.655 1.00 78.06 93 ILE A C 1
ATOM 727 O O . ILE A 1 93 ? -6.366 1.538 7.145 1.00 78.06 93 ILE A O 1
ATOM 731 N N . GLU A 1 94 ? -7.108 3.046 5.651 1.00 72.50 94 GLU A N 1
ATOM 732 C CA . GLU A 1 94 ? -7.919 2.113 4.884 1.00 72.50 94 GLU A CA 1
ATOM 733 C C . GLU A 1 94 ? -7.015 1.451 3.847 1.00 72.50 94 GLU A C 1
ATOM 735 O O . GLU A 1 94 ? -6.625 2.069 2.857 1.00 72.50 94 GLU A O 1
ATOM 740 N N . LEU A 1 95 ? -6.621 0.207 4.114 1.00 70.62 95 LEU A N 1
ATOM 741 C CA . LEU A 1 95 ? -5.885 -0.600 3.151 1.00 70.62 95 LEU A CA 1
ATOM 742 C C . LEU A 1 95 ? -6.875 -1.349 2.258 1.00 70.62 95 LEU A C 1
ATOM 744 O O . LEU A 1 95 ? -7.757 -2.056 2.743 1.00 70.62 95 LEU A O 1
ATOM 748 N N . ASN A 1 96 ? -6.702 -1.206 0.946 1.00 70.50 96 ASN A N 1
ATOM 749 C CA . ASN A 1 96 ? -7.317 -2.091 -0.036 1.00 70.50 96 ASN A CA 1
ATOM 750 C C . ASN A 1 96 ? -6.664 -3.488 0.092 1.00 70.50 96 ASN A C 1
ATOM 752 O O . ASN A 1 96 ? -5.439 -3.547 0.212 1.00 70.50 96 ASN A O 1
ATOM 756 N N . PRO A 1 97 ? -7.418 -4.605 0.047 1.00 66.56 97 PRO A N 1
ATOM 757 C CA . PRO A 1 97 ? -6.850 -5.956 -0.012 1.00 66.56 97 PRO A CA 1
ATOM 758 C C . PRO A 1 97 ? -5.759 -6.165 -1.078 1.00 66.56 97 PRO A C 1
ATOM 760 O O . PRO A 1 97 ? -4.884 -7.007 -0.896 1.00 66.56 97 PRO A O 1
ATOM 763 N N . GLU A 1 98 ? -5.776 -5.392 -2.167 1.00 71.00 98 GLU A N 1
ATOM 764 C CA . GLU A 1 98 ? -4.771 -5.444 -3.239 1.00 71.00 98 GLU A CA 1
ATOM 765 C C . GLU A 1 98 ? -3.483 -4.661 -2.941 1.00 71.00 98 GLU A C 1
ATOM 767 O O . GLU A 1 98 ? -2.511 -4.732 -3.703 1.00 71.00 98 GLU A O 1
ATOM 772 N N . ALA A 1 99 ? -3.481 -3.867 -1.869 1.00 75.38 99 ALA A N 1
ATOM 773 C CA . ALA A 1 99 ? -2.387 -2.976 -1.530 1.00 75.38 99 ALA A CA 1
ATOM 774 C C . ALA A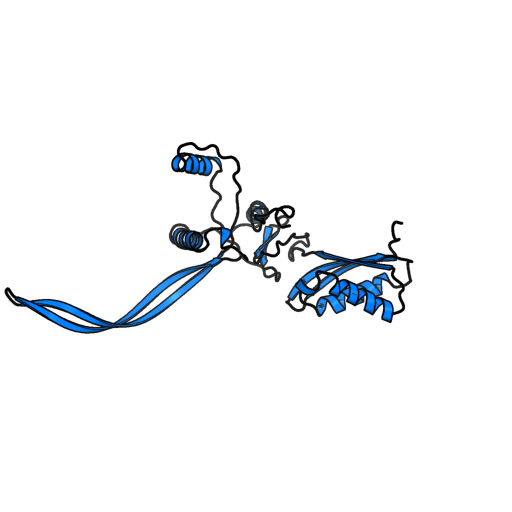 1 99 ? -1.179 -3.753 -0.998 1.00 75.38 99 ALA A C 1
ATOM 776 O O . ALA A 1 99 ? -1.270 -4.459 0.004 1.00 75.38 99 ALA A O 1
ATOM 777 N N . ILE A 1 100 ? -0.021 -3.554 -1.629 1.00 79.88 100 ILE A N 1
ATOM 778 C CA . ILE A 1 100 ? 1.278 -4.031 -1.125 1.00 79.88 100 ILE A CA 1
ATOM 779 C C . ILE A 1 100 ? 2.071 -2.866 -0.512 1.00 79.88 100 ILE A C 1
ATOM 781 O O . ILE A 1 100 ? 2.734 -3.034 0.511 1.00 79.88 100 ILE A O 1
ATOM 785 N N . ILE A 1 101 ? 1.961 -1.675 -1.109 1.00 85.69 101 ILE A N 1
ATOM 786 C CA . ILE A 1 101 ? 2.594 -0.420 -0.677 1.00 85.69 101 ILE A CA 1
ATOM 787 C C . ILE A 1 101 ? 1.504 0.625 -0.485 1.00 85.69 101 ILE A C 1
ATOM 789 O O . ILE A 1 101 ? 0.656 0.745 -1.360 1.00 85.69 101 ILE A O 1
ATOM 793 N N . TYR A 1 102 ? 1.552 1.421 0.582 1.00 85.25 102 TYR A N 1
ATOM 794 C CA . TYR A 1 102 ? 0.613 2.516 0.828 1.00 85.25 102 TYR A CA 1
ATOM 795 C C . TYR A 1 102 ? 1.310 3.831 1.174 1.00 85.25 102 TYR A C 1
ATOM 797 O O . TYR A 1 102 ? 2.483 3.875 1.549 1.00 85.25 102 TYR A O 1
ATOM 805 N N . VAL A 1 103 ? 0.543 4.919 1.072 1.00 89.19 103 VAL A N 1
ATOM 806 C CA . VAL A 1 103 ? 0.951 6.260 1.496 1.00 89.19 103 VAL A CA 1
ATOM 807 C C . VAL A 1 103 ? -0.094 6.812 2.459 1.00 89.19 103 VAL A C 1
ATOM 809 O O . VAL A 1 103 ? -1.291 6.814 2.182 1.00 89.19 103 VAL A O 1
ATOM 812 N N . CYS A 1 104 ? 0.345 7.281 3.621 1.00 88.06 104 CYS A N 1
ATOM 813 C CA . CYS A 1 104 ? -0.528 7.852 4.632 1.00 88.06 104 CYS A CA 1
ATOM 814 C C . CYS A 1 104 ? -1.017 9.240 4.195 1.00 88.06 104 CYS A C 1
ATOM 816 O O . CYS A 1 104 ? -0.236 10.192 4.147 1.00 88.06 104 CYS A O 1
ATOM 818 N N . LYS A 1 105 ? -2.330 9.390 3.978 1.00 88.75 105 LYS A N 1
ATOM 819 C CA . LYS A 1 105 ? -2.966 10.675 3.621 1.00 88.75 105 LYS A CA 1
ATOM 820 C C . LYS A 1 105 ? -2.763 11.795 4.653 1.00 88.75 105 LYS A C 1
ATOM 822 O O . LYS A 1 105 ? -2.876 12.968 4.318 1.00 88.75 105 LYS A O 1
ATOM 827 N N . TYR A 1 106 ? -2.435 11.447 5.900 1.00 89.50 106 TYR A N 1
ATOM 828 C CA . TYR A 1 106 ? -2.321 12.406 7.003 1.00 89.50 106 TYR A CA 1
ATOM 829 C C . TYR A 1 106 ? -0.914 12.990 7.164 1.00 89.50 106 TYR A C 1
ATOM 831 O O . TYR A 1 106 ? -0.761 14.209 7.251 1.00 89.50 106 TYR A O 1
ATOM 839 N N . CYS A 1 107 ? 0.118 12.139 7.199 1.00 90.12 107 CYS A N 1
ATOM 840 C CA . CYS A 1 107 ? 1.507 12.559 7.439 1.00 90.12 107 CYS A CA 1
ATOM 841 C C . CYS A 1 107 ? 2.434 12.375 6.228 1.00 90.12 107 CYS A C 1
ATOM 843 O O . CYS A 1 107 ? 3.561 12.859 6.259 1.00 90.12 107 CYS A O 1
ATOM 845 N N . GLY A 1 108 ? 1.976 11.698 5.169 1.00 89.50 108 GLY A N 1
ATOM 846 C CA . GLY A 1 108 ? 2.763 11.445 3.960 1.00 89.50 108 GLY A CA 1
ATOM 847 C C . GLY A 1 108 ? 3.778 10.316 4.084 1.00 89.50 108 GLY A C 1
ATOM 848 O O . GLY A 1 108 ? 4.570 10.120 3.173 1.00 89.50 108 GLY A O 1
ATOM 849 N N . TRP A 1 109 ? 3.775 9.580 5.197 1.00 91.38 109 TRP A N 1
ATOM 850 C CA . TRP A 1 109 ? 4.625 8.404 5.351 1.00 91.38 109 TRP A CA 1
ATOM 851 C C . TRP A 1 109 ? 4.242 7.332 4.332 1.00 91.38 109 TRP A C 1
ATOM 853 O O . TRP A 1 109 ? 3.056 7.054 4.151 1.00 91.38 109 TRP A O 1
ATOM 863 N N . SER A 1 110 ? 5.237 6.719 3.704 1.00 89.94 110 SER A N 1
ATOM 864 C CA . SER A 1 110 ? 5.064 5.657 2.721 1.00 89.94 110 SER A CA 1
ATOM 865 C C . SER A 1 110 ? 5.778 4.388 3.156 1.00 89.94 110 SER A C 1
ATOM 867 O O . SER A 1 110 ? 6.889 4.430 3.684 1.00 89.94 110 SER A O 1
ATOM 869 N N . GLY A 1 111 ? 5.151 3.247 2.910 1.00 87.81 111 GLY A N 1
ATOM 870 C CA . GLY A 1 111 ? 5.726 1.963 3.274 1.00 87.81 111 GLY A CA 1
ATOM 871 C C . GLY A 1 111 ? 4.898 0.785 2.806 1.00 87.81 111 GLY A C 1
ATOM 872 O O . GLY A 1 111 ? 3.850 0.952 2.184 1.00 87.81 111 GLY A O 1
ATOM 873 N N . ASP A 1 112 ? 5.402 -0.412 3.073 1.00 85.38 112 ASP A N 1
ATOM 874 C CA . ASP A 1 112 ? 4.672 -1.641 2.786 1.00 85.38 112 ASP A CA 1
ATOM 875 C C . ASP A 1 112 ? 3.646 -1.966 3.880 1.00 85.38 112 ASP A C 1
ATOM 877 O O . ASP A 1 112 ? 3.653 -1.404 4.978 1.00 85.38 112 ASP A O 1
ATOM 881 N N . ILE A 1 113 ? 2.765 -2.923 3.590 1.00 78.25 113 ILE A N 1
ATOM 882 C CA . ILE A 1 113 ? 1.792 -3.468 4.552 1.00 78.25 113 ILE A CA 1
ATOM 883 C C . ILE A 1 113 ? 2.428 -4.072 5.817 1.00 78.25 113 ILE A C 1
ATOM 885 O O . ILE A 1 113 ? 1.735 -4.252 6.819 1.00 78.25 113 ILE A O 1
ATOM 889 N N . PHE A 1 114 ? 3.736 -4.338 5.813 1.00 77.19 114 PHE A N 1
ATOM 890 C CA . PHE A 1 114 ? 4.494 -4.814 6.973 1.00 77.19 114 PHE A CA 1
ATOM 891 C C . PHE A 1 114 ? 5.042 -3.664 7.833 1.00 77.19 114 PHE A C 1
ATOM 893 O O . PHE A 1 114 ? 5.681 -3.903 8.854 1.00 77.19 114 PHE A O 1
ATOM 900 N N . GLY A 1 115 ? 4.781 -2.408 7.457 1.00 76.06 115 GLY A N 1
ATOM 901 C CA . GLY A 1 115 ? 5.212 -1.230 8.206 1.00 76.06 115 GLY A CA 1
ATOM 902 C C . GLY A 1 115 ? 6.665 -0.831 7.948 1.00 76.06 115 GLY A C 1
ATOM 903 O O . GLY A 1 115 ? 7.202 0.005 8.678 1.00 76.06 115 GLY A O 1
ATOM 904 N N . LYS A 1 116 ? 7.318 -1.382 6.918 1.00 84.00 116 LYS A N 1
ATOM 905 C CA . LYS A 1 116 ? 8.665 -0.955 6.526 1.00 84.00 116 LYS A CA 1
ATOM 906 C C . LYS A 1 116 ? 8.579 0.347 5.749 1.00 84.00 116 LYS A C 1
ATOM 908 O O . LYS A 1 116 ? 7.842 0.452 4.772 1.00 84.00 116 LYS A O 1
ATOM 913 N N . ASN A 1 117 ? 9.365 1.329 6.180 1.00 89.31 117 ASN A N 1
ATOM 914 C CA . ASN A 1 117 ? 9.457 2.617 5.507 1.00 89.31 117 ASN A CA 1
ATOM 915 C C . ASN A 1 117 ? 10.067 2.439 4.110 1.00 89.31 117 ASN A C 1
ATOM 917 O O . ASN A 1 117 ? 11.139 1.846 3.967 1.00 89.31 117 ASN A O 1
ATOM 921 N N . LEU A 1 118 ? 9.393 2.974 3.096 1.00 89.56 118 LEU A N 1
ATOM 922 C CA . LEU A 1 118 ? 9.830 2.935 1.707 1.00 89.56 118 LEU A CA 1
ATOM 923 C C . LEU A 1 118 ? 9.919 4.348 1.160 1.00 89.56 118 LEU A C 1
ATOM 925 O O . LEU A 1 118 ? 9.003 5.153 1.322 1.00 89.56 118 LEU A O 1
ATOM 929 N N . LYS A 1 119 ? 10.995 4.620 0.426 1.00 90.44 119 LYS A N 1
ATOM 930 C CA . LYS A 1 119 ? 11.088 5.824 -0.393 1.00 90.44 119 LYS A CA 1
ATOM 931 C C . LYS A 1 119 ? 10.290 5.627 -1.669 1.00 90.44 119 LYS A C 1
ATOM 933 O O . LYS A 1 119 ? 10.532 4.673 -2.407 1.00 90.44 119 LYS A O 1
ATOM 938 N N . ILE A 1 120 ? 9.368 6.540 -1.932 1.00 90.38 120 ILE A N 1
ATOM 939 C CA . ILE A 1 120 ? 8.561 6.524 -3.147 1.00 90.38 120 ILE A CA 1
ATOM 940 C C . ILE A 1 120 ? 9.088 7.553 -4.145 1.00 90.38 120 ILE A C 1
ATOM 942 O O . ILE A 1 120 ? 9.496 8.661 -3.788 1.00 90.38 120 ILE A O 1
ATOM 946 N N . TYR A 1 121 ? 9.061 7.166 -5.415 1.00 91.88 121 TYR A N 1
ATOM 947 C CA . TYR A 1 121 ? 9.441 8.010 -6.536 1.00 91.88 121 TYR A CA 1
ATOM 948 C C . TYR A 1 121 ? 8.246 8.111 -7.471 1.00 91.88 121 TYR A C 1
ATOM 950 O O . TYR A 1 121 ? 7.638 7.095 -7.806 1.00 91.88 121 TYR A O 1
ATOM 958 N N . ALA A 1 122 ? 7.911 9.323 -7.898 1.00 91.00 122 ALA A N 1
ATOM 959 C CA . ALA A 1 122 ? 6.771 9.552 -8.772 1.00 91.00 122 ALA A CA 1
ATOM 960 C C . ALA A 1 122 ? 7.149 10.430 -9.962 1.00 91.00 122 ALA A C 1
ATOM 962 O O . ALA A 1 122 ? 7.963 11.356 -9.870 1.00 91.00 122 ALA A O 1
ATOM 963 N N . TRP A 1 123 ? 6.514 10.148 -11.096 1.00 89.25 123 TRP A N 1
ATOM 964 C CA . TRP A 1 123 ? 6.433 11.116 -12.177 1.00 89.25 123 TRP A CA 1
ATOM 965 C C . TRP A 1 123 ? 5.388 12.184 -11.832 1.00 89.25 123 TRP A C 1
ATOM 967 O O . TRP A 1 123 ? 4.366 11.872 -11.209 1.00 89.25 123 TRP A O 1
ATOM 977 N N . PRO A 1 124 ? 5.630 13.448 -12.222 1.00 83.75 124 PRO A N 1
ATOM 978 C CA . PRO A 1 124 ? 4.659 14.509 -12.010 1.00 83.75 124 PRO A CA 1
ATOM 979 C C . PRO A 1 124 ? 3.379 14.219 -12.798 1.00 83.75 124 PRO A C 1
ATOM 981 O O . PRO A 1 124 ? 3.437 13.765 -13.943 1.00 83.75 124 PRO A O 1
ATOM 984 N N . THR A 1 125 ? 2.231 14.526 -12.199 1.00 83.19 125 THR A N 1
ATOM 985 C CA . THR A 1 125 ? 0.934 14.463 -12.877 1.00 83.19 125 THR A CA 1
ATOM 986 C C . THR A 1 125 ? 0.906 15.411 -14.067 1.00 83.19 125 THR A C 1
ATOM 988 O O . THR A 1 125 ? 1.315 16.572 -13.956 1.00 83.19 125 THR A O 1
ATOM 991 N N . LEU A 1 126 ? 0.360 14.955 -15.191 1.00 82.81 126 LEU A N 1
ATOM 992 C CA . LEU A 1 126 ? 0.035 15.855 -16.290 1.00 82.81 126 LEU A CA 1
ATOM 993 C C . LEU A 1 126 ? -1.206 16.689 -15.930 1.00 82.81 126 LEU A C 1
ATOM 995 O O . LEU A 1 126 ? -2.135 16.158 -15.320 1.00 82.81 126 LEU A O 1
ATOM 999 N N . PRO A 1 127 ? -1.265 17.977 -16.317 1.00 86.31 127 PRO A N 1
ATOM 1000 C CA . PRO A 1 127 ? -2.475 18.773 -16.160 1.00 86.31 127 PRO A CA 1
ATOM 1001 C C . PRO A 1 127 ? -3.655 18.112 -16.878 1.00 86.31 127 PRO A C 1
ATOM 1003 O O . PRO A 1 127 ? -3.516 17.683 -18.027 1.00 86.31 127 PRO A O 1
ATOM 1006 N N . ARG A 1 128 ? -4.829 18.087 -16.235 1.00 84.81 128 ARG A N 1
ATOM 1007 C CA . ARG A 1 128 ? -6.046 17.463 -16.783 1.00 84.81 128 ARG A CA 1
ATOM 1008 C C . ARG A 1 128 ? -6.360 17.947 -18.201 1.00 84.81 128 ARG A C 1
ATOM 1010 O O . ARG A 1 128 ? -6.600 17.132 -19.080 1.00 84.81 128 ARG A O 1
ATOM 1017 N N . GLN A 1 129 ? -6.252 19.252 -18.450 1.00 86.62 129 GLN A N 1
ATOM 1018 C CA . GLN A 1 129 ? -6.476 19.842 -19.775 1.00 86.62 129 GLN A CA 1
ATOM 1019 C C . GLN A 1 129 ? -5.574 19.235 -20.861 1.00 86.62 129 GLN A C 1
ATOM 1021 O O . GLN A 1 129 ? -6.034 18.986 -21.973 1.00 86.62 129 GLN A O 1
ATOM 1026 N N . SER A 1 130 ? -4.305 18.963 -20.544 1.00 87.50 130 SER A N 1
ATOM 1027 C CA . SER A 1 130 ? -3.362 18.351 -21.485 1.00 87.50 130 SER A CA 1
ATOM 1028 C C . SER A 1 130 ? -3.763 16.917 -21.824 1.00 87.50 130 SER A C 1
ATOM 1030 O O . SER A 1 130 ? -3.687 16.518 -22.985 1.00 87.50 130 SER A O 1
ATOM 1032 N N . VAL A 1 131 ? -4.229 16.159 -20.826 1.00 84.94 131 VAL A N 1
ATOM 1033 C CA . VAL A 1 131 ? -4.738 14.792 -21.015 1.00 84.94 131 VAL A CA 1
ATOM 1034 C C . VAL A 1 131 ? -6.015 14.812 -21.856 1.00 84.94 131 VAL A C 1
ATOM 1036 O O . VAL A 1 131 ? -6.109 14.094 -22.846 1.00 84.94 131 VAL A O 1
ATOM 1039 N N . GLU A 1 132 ? -6.966 15.691 -21.539 1.00 86.62 132 GLU A N 1
ATOM 1040 C CA . GLU A 1 132 ? -8.222 15.815 -22.286 1.00 86.62 132 GLU A CA 1
ATOM 1041 C C . GLU A 1 132 ? -7.992 16.205 -23.752 1.00 86.62 132 GLU A C 1
ATOM 1043 O O . GLU A 1 132 ? -8.641 15.671 -24.652 1.00 86.62 132 GLU A O 1
ATOM 1048 N N . GLN A 1 133 ? -7.048 17.112 -24.020 1.00 87.75 133 GLN A N 1
ATOM 1049 C CA . GLN A 1 133 ? -6.667 17.471 -25.386 1.00 87.75 133 GLN A CA 1
ATOM 1050 C C . GLN A 1 133 ? -6.045 16.294 -26.139 1.00 87.75 133 GLN A C 1
ATOM 1052 O O . GLN A 1 133 ? -6.340 16.116 -27.321 1.00 87.75 133 GLN A O 1
ATOM 1057 N N . LEU A 1 134 ? -5.198 15.498 -25.480 1.00 86.94 134 LEU A N 1
ATOM 1058 C CA . LEU A 1 134 ? -4.606 14.299 -26.071 1.00 8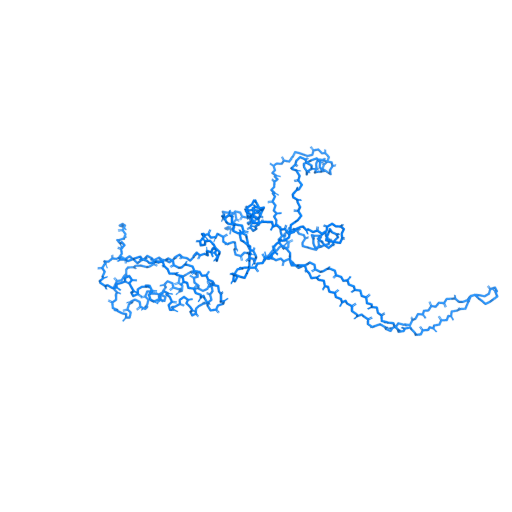6.94 134 LEU A CA 1
ATOM 1059 C C . LEU A 1 134 ? -5.706 13.300 -26.457 1.00 86.94 134 LEU A C 1
ATOM 1061 O O . LEU A 1 134 ? -5.780 12.882 -27.611 1.00 86.94 134 LEU A O 1
ATOM 1065 N N . VAL A 1 135 ? -6.613 12.994 -25.526 1.00 86.44 135 VAL A N 1
ATOM 1066 C CA . VAL A 1 135 ? -7.727 12.058 -25.746 1.00 86.44 135 VAL A CA 1
ATOM 1067 C C . VAL A 1 135 ? -8.641 12.542 -26.869 1.00 86.44 135 VAL A C 1
ATOM 1069 O O . VAL A 1 135 ? -8.987 11.759 -27.751 1.00 86.44 135 VAL A O 1
ATOM 1072 N N . LYS A 1 136 ? -8.989 13.834 -26.911 1.00 88.38 136 LYS A N 1
ATOM 1073 C CA . LYS A 1 136 ? -9.808 14.398 -28.000 1.00 88.38 136 LYS A CA 1
ATOM 1074 C C . LYS A 1 136 ? -9.142 14.256 -29.368 1.00 88.38 136 LYS A C 1
ATOM 1076 O O . LYS A 1 136 ? -9.842 13.980 -30.338 1.00 88.38 136 LYS A O 1
ATOM 1081 N N . ARG A 1 137 ? -7.814 14.411 -29.459 1.00 88.50 137 ARG A N 1
ATOM 1082 C CA . ARG A 1 137 ? -7.074 14.201 -30.718 1.00 88.50 137 ARG A CA 1
ATOM 1083 C C . ARG A 1 137 ? -7.109 12.740 -31.160 1.00 88.50 137 ARG A C 1
ATOM 1085 O O . ARG A 1 137 ? -7.314 12.491 -32.340 1.00 88.50 137 ARG A O 1
ATOM 1092 N N . PHE A 1 138 ? -6.936 11.797 -30.234 1.00 88.31 138 PHE A N 1
ATOM 1093 C CA . PHE A 1 138 ? -6.951 10.364 -30.551 1.00 88.31 138 PHE A CA 1
ATOM 1094 C C . PHE A 1 138 ? -8.347 9.833 -30.892 1.00 88.31 138 PHE A C 1
ATOM 1096 O O . PHE A 1 138 ? -8.479 8.979 -31.760 1.00 88.31 138 PHE A O 1
ATOM 1103 N N . THR A 1 139 ? -9.388 10.342 -30.233 1.00 88.75 139 THR A N 1
ATOM 1104 C CA . THR A 1 139 ? -10.771 9.853 -30.385 1.00 88.75 139 THR A CA 1
ATOM 1105 C C . THR A 1 139 ? -11.587 10.609 -31.436 1.00 88.75 139 THR A C 1
ATOM 1107 O O . THR A 1 139 ? -12.752 10.286 -31.647 1.00 88.75 139 THR A O 1
ATOM 1110 N N . GLY A 1 140 ? -11.017 11.632 -32.083 1.00 86.75 140 GLY A N 1
ATOM 1111 C CA . GLY A 1 140 ? -11.733 12.444 -33.073 1.00 86.75 140 GLY A CA 1
ATOM 1112 C C . GLY A 1 140 ? -12.790 13.377 -32.469 1.00 86.75 140 GLY A C 1
ATOM 1113 O O . GLY A 1 140 ? -13.783 13.683 -33.121 1.00 86.75 140 GLY A O 1
ATOM 1114 N N . GLY A 1 141 ? -12.587 13.840 -31.231 1.00 83.38 141 GLY A N 1
ATOM 1115 C CA . GLY A 1 141 ? -13.477 14.798 -30.565 1.00 83.38 141 GLY A CA 1
ATOM 1116 C C . GLY A 1 141 ? -14.560 14.183 -29.676 1.00 83.38 141 GLY A C 1
ATOM 1117 O O . GLY A 1 141 ? -15.529 14.871 -29.356 1.00 83.38 141 GLY A O 1
ATOM 1118 N N . ALA A 1 142 ? -14.406 12.925 -29.247 1.00 84.19 142 ALA A N 1
ATOM 1119 C CA . ALA A 1 142 ? -15.339 12.307 -28.310 1.00 84.19 142 ALA A CA 1
ATOM 1120 C C . ALA A 1 142 ? -15.468 13.119 -27.006 1.00 84.19 142 ALA A C 1
ATOM 1122 O O . ALA A 1 142 ? -14.515 13.743 -26.519 1.00 84.19 142 ALA A O 1
ATOM 1123 N N . LYS A 1 143 ? -16.674 13.110 -26.427 1.00 84.00 143 LYS A N 1
ATOM 1124 C CA . LYS A 1 143 ? -16.939 13.737 -25.131 1.00 84.00 143 LYS A CA 1
ATOM 1125 C C . LYS A 1 143 ? -16.389 12.843 -24.023 1.00 84.00 143 LYS A C 1
ATOM 11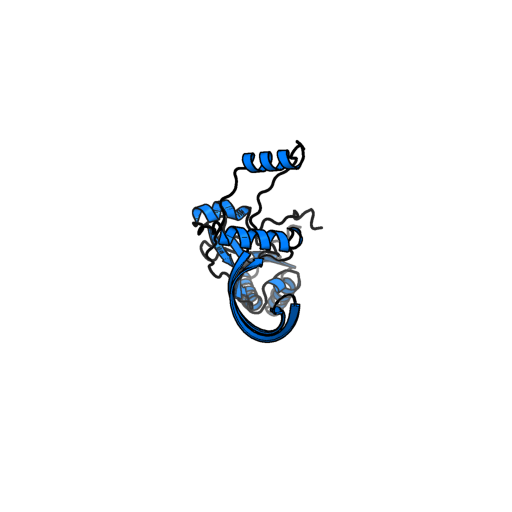27 O O . LYS A 1 143 ? -16.768 11.683 -23.913 1.00 84.00 143 LYS A O 1
ATOM 1132 N N . ILE A 1 144 ? -15.529 13.409 -23.187 1.00 83.69 144 ILE A N 1
ATOM 1133 C CA . ILE A 1 144 ? -15.001 12.733 -22.002 1.00 83.69 144 ILE A CA 1
ATOM 1134 C C . ILE A 1 144 ? -16.099 12.752 -20.938 1.00 83.69 144 ILE A C 1
ATOM 1136 O O . ILE A 1 144 ? -16.565 13.827 -20.558 1.00 83.69 144 ILE A O 1
ATOM 1140 N N . VAL A 1 145 ? -16.544 11.566 -20.524 1.00 84.69 145 VAL A N 1
ATOM 1141 C CA . VAL A 1 145 ? -17.586 11.391 -19.499 1.00 84.69 145 VAL A CA 1
ATOM 1142 C C . VAL A 1 145 ? -16.964 11.452 -18.108 1.00 84.69 145 VAL A C 1
ATOM 1144 O O . VAL A 1 145 ? -17.428 12.207 -17.261 1.00 84.69 145 VAL A O 1
ATOM 1147 N N . GLU A 1 146 ? -15.863 10.728 -17.917 1.00 80.75 146 GLU A N 1
ATOM 1148 C CA . GLU A 1 146 ? -15.151 10.600 -16.650 1.00 80.75 146 GLU A CA 1
ATOM 1149 C C . GLU A 1 146 ? -13.640 10.565 -16.901 1.00 80.75 146 GLU A C 1
ATOM 1151 O O . GLU A 1 146 ? -13.185 10.180 -17.982 1.00 80.75 146 GLU A O 1
ATOM 1156 N N . ALA A 1 147 ? -12.861 11.041 -15.930 1.00 78.81 147 ALA A N 1
ATOM 1157 C CA . ALA A 1 147 ? -11.408 10.965 -15.981 1.00 78.81 147 ALA A CA 1
ATOM 1158 C C . ALA A 1 147 ? -10.844 10.919 -14.561 1.00 78.81 147 ALA A C 1
ATOM 1160 O O . ALA A 1 147 ? -10.887 11.931 -13.848 1.00 78.81 147 ALA A O 1
ATOM 1161 N N . ASP A 1 148 ? -10.265 9.769 -14.224 1.00 78.38 148 ASP A N 1
ATOM 1162 C CA . ASP A 1 148 ? -9.676 9.483 -12.924 1.00 78.38 148 ASP A CA 1
ATOM 1163 C C . ASP A 1 148 ? -8.159 9.396 -12.993 1.00 78.38 148 ASP A C 1
ATOM 1165 O O . ASP A 1 148 ? -7.573 8.775 -13.881 1.00 78.38 148 ASP A O 1
ATOM 1169 N N . LEU A 1 149 ? -7.507 10.007 -12.008 1.00 80.44 149 LEU A N 1
ATOM 1170 C CA . LEU A 1 149 ? -6.073 9.871 -11.813 1.00 80.44 149 LEU A CA 1
ATOM 1171 C C . LEU A 1 149 ? -5.802 8.673 -10.901 1.00 80.44 149 LEU A C 1
ATOM 1173 O O . LEU A 1 149 ? -6.253 8.645 -9.758 1.00 80.44 149 LEU A O 1
ATOM 1177 N N . LYS A 1 150 ? -5.008 7.716 -11.380 1.00 80.19 150 LYS A N 1
ATOM 1178 C CA . LYS A 1 150 ? -4.548 6.571 -10.587 1.00 80.19 150 LYS A CA 1
ATOM 1179 C C . LYS A 1 150 ? -3.023 6.549 -10.556 1.00 80.19 150 LYS A C 1
ATOM 1181 O O . LYS A 1 150 ? -2.371 6.718 -11.585 1.00 80.19 150 LYS A O 1
ATOM 1186 N N . TYR A 1 151 ? -2.457 6.322 -9.374 1.00 82.88 151 TYR A N 1
ATOM 1187 C CA . TYR A 1 151 ? -1.032 6.044 -9.215 1.00 82.88 151 TYR A CA 1
ATOM 1188 C C . TYR A 1 151 ? -0.830 4.541 -9.037 1.00 82.88 151 TYR A C 1
ATOM 1190 O O . TYR A 1 151 ? -1.227 3.970 -8.021 1.00 82.88 151 TYR A O 1
ATOM 1198 N N . VAL A 1 152 ? -0.194 3.909 -10.025 1.00 82.62 152 VAL A N 1
ATOM 1199 C CA . VAL A 1 152 ? 0.126 2.476 -10.000 1.00 82.62 152 VAL A CA 1
ATOM 1200 C C . VAL A 1 152 ? 1.570 2.296 -9.517 1.00 82.62 152 VAL A C 1
ATOM 1202 O O . VAL A 1 152 ? 2.490 2.781 -10.180 1.00 82.62 152 VAL A O 1
ATOM 1205 N N . PRO A 1 153 ? 1.799 1.655 -8.357 1.00 85.75 153 PRO A N 1
ATOM 1206 C CA . PRO A 1 153 ? 3.141 1.499 -7.813 1.00 85.75 153 PRO A CA 1
ATOM 1207 C C . PRO A 1 153 ? 3.905 0.362 -8.511 1.00 85.75 153 PRO A C 1
ATOM 1209 O O . PRO A 1 153 ? 3.353 -0.706 -8.777 1.00 85.75 153 PRO A O 1
ATOM 1212 N N . TYR A 1 154 ? 5.200 0.582 -8.751 1.00 88.25 154 TYR A N 1
ATOM 1213 C CA . TYR A 1 154 ? 6.128 -0.405 -9.307 1.00 88.25 154 TYR A CA 1
ATOM 1214 C C . TYR A 1 154 ? 7.401 -0.479 -8.466 1.00 88.25 154 TYR A C 1
ATOM 1216 O O . TYR A 1 154 ? 7.964 0.544 -8.074 1.00 88.25 154 TYR A O 1
ATOM 1224 N N . TRP A 1 155 ? 7.899 -1.692 -8.266 1.00 90.31 155 TRP A N 1
ATOM 1225 C CA . TRP A 1 155 ? 9.277 -1.953 -7.880 1.00 90.31 155 TRP A CA 1
ATOM 1226 C C . TRP A 1 155 ? 10.167 -1.874 -9.115 1.00 90.31 155 TRP A C 1
ATOM 1228 O O . TRP A 1 155 ? 9.918 -2.558 -10.103 1.00 90.31 155 TRP A O 1
ATOM 1238 N N . ILE A 1 156 ? 11.216 -1.056 -9.073 1.00 91.50 156 ILE A N 1
ATOM 1239 C CA . ILE A 1 156 ? 12.151 -0.918 -10.193 1.00 91.50 156 ILE A CA 1
ATOM 1240 C C . ILE A 1 156 ? 13.465 -1.601 -9.839 1.00 91.50 156 ILE A C 1
ATOM 1242 O O . ILE A 1 156 ? 14.180 -1.154 -8.942 1.00 91.50 156 ILE A O 1
ATOM 1246 N N . PHE A 1 157 ? 13.811 -2.647 -10.583 1.00 91.69 157 PHE A N 1
ATOM 1247 C CA . PHE A 1 157 ? 15.080 -3.350 -10.435 1.00 91.69 157 PHE A CA 1
ATOM 1248 C C . PHE A 1 157 ? 16.032 -2.975 -11.569 1.00 91.69 157 PHE A C 1
ATOM 1250 O O . PHE A 1 157 ? 15.643 -2.934 -12.735 1.00 91.69 157 PHE A O 1
ATOM 1257 N N . LYS A 1 158 ? 17.298 -2.726 -11.235 1.00 91.00 158 LYS A N 1
ATOM 1258 C CA . LYS A 1 158 ? 18.387 -2.693 -12.217 1.00 91.00 158 LYS A CA 1
ATOM 1259 C C . LYS A 1 158 ? 19.052 -4.060 -12.195 1.00 91.00 158 LYS A C 1
ATOM 1261 O O . LYS A 1 158 ? 19.602 -4.444 -11.167 1.00 91.00 158 LYS A O 1
ATOM 1266 N N . ALA A 1 159 ? 18.959 -4.795 -13.294 1.00 88.88 159 ALA A N 1
ATOM 1267 C CA . ALA A 1 159 ? 19.546 -6.122 -13.410 1.00 88.88 159 ALA A CA 1
ATOM 1268 C C . ALA A 1 159 ? 20.710 -6.084 -14.399 1.00 88.88 159 ALA A C 1
ATOM 1270 O O . ALA A 1 159 ? 20.538 -5.694 -15.554 1.00 88.88 159 ALA A O 1
ATOM 1271 N N . SER A 1 160 ? 21.886 -6.509 -13.947 1.00 90.56 160 SER A N 1
ATOM 1272 C CA . SER A 1 160 ? 23.047 -6.729 -14.807 1.00 90.56 160 SER A CA 1
ATOM 1273 C C . SER A 1 160 ? 22.981 -8.158 -15.333 1.00 90.56 160 SER A C 1
ATOM 1275 O O . SER A 1 160 ? 23.125 -9.118 -14.578 1.00 90.56 160 SER A O 1
ATOM 1277 N N . ILE A 1 161 ? 22.710 -8.304 -16.625 1.00 89.44 161 ILE A N 1
ATOM 1278 C CA . ILE A 1 161 ? 22.611 -9.600 -17.287 1.00 89.44 161 ILE A CA 1
ATOM 1279 C C . ILE A 1 161 ? 23.929 -9.879 -17.987 1.00 89.44 161 ILE A C 1
ATOM 1281 O O . ILE A 1 161 ? 24.354 -9.118 -18.854 1.00 89.44 161 ILE A O 1
ATOM 1285 N N . THR A 1 162 ? 24.536 -11.010 -17.653 1.00 91.94 162 THR A N 1
ATOM 1286 C CA . THR A 1 162 ? 25.676 -11.565 -18.376 1.00 91.94 162 THR A CA 1
ATOM 1287 C C . THR A 1 162 ? 25.234 -12.826 -19.103 1.00 91.94 162 THR A C 1
ATOM 1289 O O . THR A 1 162 ? 24.840 -13.806 -18.476 1.00 91.94 162 THR A O 1
ATOM 1292 N N . VAL A 1 163 ? 25.315 -12.811 -20.428 1.00 90.31 163 VAL A N 1
ATOM 1293 C CA . VAL A 1 163 ? 25.008 -13.950 -21.291 1.00 90.31 163 VAL A CA 1
ATOM 1294 C C . VAL A 1 163 ? 26.296 -14.415 -21.950 1.00 90.31 163 VAL A C 1
ATOM 1296 O O . VAL A 1 163 ? 26.923 -13.667 -22.690 1.00 90.31 163 VAL A O 1
ATOM 1299 N N . ASN A 1 164 ? 26.678 -15.665 -21.713 1.00 91.31 164 ASN A N 1
ATOM 1300 C CA . ASN A 1 164 ? 27.699 -16.329 -22.515 1.00 91.31 164 ASN A CA 1
ATOM 1301 C C . ASN A 1 164 ? 26.980 -17.123 -23.598 1.00 91.31 164 ASN A C 1
ATOM 1303 O O . ASN A 1 164 ? 26.154 -17.979 -23.275 1.00 91.31 164 ASN A O 1
ATOM 1307 N N . TYR A 1 165 ? 27.269 -16.846 -24.864 1.00 87.62 165 TYR A N 1
ATOM 1308 C CA . TYR A 1 165 ? 26.668 -17.582 -25.969 1.00 87.62 165 TYR A CA 1
ATOM 1309 C C . TYR A 1 165 ? 27.745 -18.174 -26.867 1.00 87.62 165 TYR A C 1
ATOM 1311 O O . TYR A 1 165 ? 28.826 -17.612 -27.015 1.00 87.62 165 TYR A O 1
ATOM 1319 N N . ALA A 1 166 ? 27.429 -19.315 -27.472 1.00 89.69 166 ALA A N 1
ATOM 1320 C CA . ALA A 1 166 ? 28.209 -19.921 -28.537 1.00 89.69 166 ALA A CA 1
ATOM 1321 C C . ALA A 1 166 ? 27.280 -20.149 -29.729 1.00 89.69 166 ALA A C 1
ATOM 1323 O O . ALA A 1 166 ? 26.235 -20.785 -29.602 1.00 89.69 166 ALA A O 1
ATOM 1324 N N . ALA A 1 167 ? 27.642 -19.604 -30.883 1.00 86.94 167 ALA A N 1
ATOM 1325 C CA . ALA A 1 167 ? 26.865 -19.673 -32.106 1.00 86.94 167 ALA A CA 1
ATOM 1326 C C . ALA A 1 167 ? 27.753 -20.056 -33.289 1.00 86.94 167 ALA A C 1
ATOM 1328 O O . ALA A 1 167 ? 28.924 -19.690 -33.372 1.00 86.94 167 ALA A O 1
ATOM 1329 N N . LYS A 1 168 ? 27.173 -20.771 -34.251 1.00 90.94 168 LYS A N 1
ATOM 1330 C CA . LYS A 1 168 ? 27.821 -21.062 -35.528 1.00 90.94 168 LYS A CA 1
ATOM 1331 C C . LYS A 1 168 ? 27.364 -20.033 -36.557 1.00 90.94 168 LYS A C 1
ATOM 1333 O O . LYS A 1 168 ? 26.241 -20.102 -37.052 1.00 90.94 168 LYS A O 1
ATOM 1338 N N . VAL A 1 169 ? 28.216 -19.063 -36.867 1.00 87.94 169 VAL A N 1
ATOM 1339 C CA . VAL A 1 169 ? 27.922 -18.016 -37.852 1.00 87.94 169 VAL A CA 1
ATOM 1340 C C . VAL A 1 169 ? 28.318 -18.464 -39.250 1.00 87.94 169 VAL A C 1
ATOM 1342 O O . VAL A 1 169 ? 29.368 -19.074 -39.460 1.00 87.94 169 VAL A O 1
ATOM 1345 N N . VAL A 1 170 ? 27.474 -18.140 -40.226 1.00 87.94 170 VAL A N 1
ATOM 1346 C CA . VAL A 1 170 ? 27.705 -18.459 -41.634 1.00 87.94 170 VAL A CA 1
ATOM 1347 C C . VAL A 1 170 ? 27.741 -17.170 -42.442 1.00 87.94 170 VAL A C 1
ATOM 1349 O O . VAL A 1 170 ? 26.755 -16.443 -42.498 1.00 87.94 170 VAL A O 1
ATOM 1352 N N . TYR A 1 171 ? 28.865 -16.894 -43.098 1.00 86.25 171 TYR A N 1
ATOM 1353 C CA . TYR A 1 171 ? 29.077 -15.666 -43.864 1.00 86.25 171 TYR A CA 1
ATOM 1354 C C . TYR A 1 171 ? 29.628 -15.963 -45.263 1.00 86.25 171 TYR A C 1
ATOM 1356 O O . TYR A 1 171 ? 30.181 -17.031 -45.533 1.00 86.25 171 TYR A O 1
ATOM 1364 N N . LYS A 1 172 ? 29.434 -15.027 -46.200 1.00 88.88 172 LYS A N 1
ATOM 1365 C CA . LYS A 1 172 ? 29.934 -15.136 -47.579 1.00 88.88 172 LYS A CA 1
ATOM 1366 C C . LYS A 1 172 ? 31.177 -14.267 -47.743 1.00 88.88 172 LYS A C 1
ATOM 1368 O O . LYS A 1 172 ? 31.119 -13.067 -47.509 1.00 88.88 172 LYS A O 1
ATOM 1373 N N . VAL A 1 173 ? 32.274 -14.853 -48.211 1.00 86.25 173 VAL A N 1
ATOM 1374 C CA . VAL A 1 173 ? 33.514 -14.129 -48.526 1.00 86.25 173 VAL A CA 1
ATOM 1375 C C . VAL A 1 173 ? 33.655 -14.022 -50.040 1.00 86.25 173 VAL A C 1
ATOM 1377 O O . VAL A 1 173 ? 33.543 -15.026 -50.751 1.00 86.25 173 VAL A O 1
ATOM 1380 N N . LYS A 1 174 ? 33.891 -12.810 -50.553 1.00 82.44 174 LYS A N 1
ATOM 1381 C CA . LYS A 1 174 ? 34.150 -12.589 -51.981 1.00 82.44 174 LYS A CA 1
ATOM 1382 C C . LYS A 1 174 ? 35.565 -13.065 -52.312 1.00 82.44 174 LYS A C 1
ATOM 1384 O O . LYS A 1 174 ? 36.535 -12.584 -51.735 1.00 82.44 174 LYS A O 1
ATOM 1389 N N . ARG A 1 175 ? 35.693 -14.010 -53.242 1.00 76.19 175 ARG A N 1
ATOM 1390 C CA . ARG A 1 175 ? 36.975 -14.540 -53.727 1.00 76.19 175 ARG A CA 1
ATOM 1391 C C . ARG A 1 175 ? 37.015 -14.361 -55.245 1.00 76.19 175 ARG A C 1
ATOM 1393 O O . ARG A 1 175 ? 36.421 -15.137 -55.995 1.00 76.19 175 ARG A O 1
ATOM 1400 N N . GLY A 1 176 ? 37.642 -13.274 -55.696 1.00 80.94 176 GLY A N 1
ATOM 1401 C CA . GLY A 1 176 ? 37.594 -12.835 -57.097 1.00 80.94 176 GLY A CA 1
ATOM 1402 C C . GLY A 1 176 ? 36.181 -12.394 -57.516 1.00 80.94 176 GLY A C 1
ATOM 1403 O O . GLY A 1 176 ? 35.578 -11.541 -56.866 1.00 80.94 176 GLY A O 1
ATOM 1404 N N . LYS A 1 177 ? 35.630 -12.992 -58.586 1.00 78.69 177 LYS A N 1
ATOM 1405 C CA . LYS A 1 177 ? 34.220 -12.812 -59.015 1.00 78.69 177 LYS A CA 1
ATOM 1406 C C . LYS A 1 177 ? 33.229 -13.759 -58.291 1.00 78.69 177 LYS A C 1
ATOM 1408 O O . LYS A 1 177 ? 32.022 -13.619 -58.445 1.00 78.69 177 LYS A O 1
ATOM 1413 N N . LYS A 1 178 ? 33.759 -14.735 -57.537 1.00 72.38 178 LYS A N 1
ATOM 1414 C CA . LYS A 1 178 ? 33.120 -15.738 -56.655 1.00 72.38 178 LYS A CA 1
ATOM 1415 C C . LYS A 1 178 ? 32.583 -15.184 -55.325 1.00 72.38 178 LYS A C 1
ATOM 1417 O O . LYS A 1 178 ? 33.325 -14.444 -54.690 1.00 72.38 178 LYS A O 1
ATOM 1422 N N . TYR A 1 179 ? 31.439 -15.640 -54.804 1.00 84.19 179 TYR A N 1
ATOM 1423 C CA . TYR A 1 179 ? 31.166 -15.619 -53.352 1.00 84.19 179 TYR A CA 1
ATOM 1424 C C . TYR A 1 179 ? 31.235 -17.045 -52.799 1.00 84.19 179 TYR A C 1
ATOM 1426 O O . TYR A 1 179 ? 30.613 -17.947 -53.355 1.00 84.19 179 TYR A O 1
ATOM 1434 N N . VAL A 1 180 ? 31.986 -17.256 -51.716 1.00 86.19 180 VAL A N 1
ATOM 1435 C CA . VAL A 1 180 ? 32.163 -18.568 -51.069 1.00 86.19 180 VAL A CA 1
ATOM 1436 C C . VAL A 1 180 ? 31.576 -18.523 -49.661 1.00 86.19 180 VAL A C 1
ATOM 1438 O O . VAL A 1 180 ? 31.859 -17.596 -48.905 1.00 86.19 180 VAL A O 1
ATOM 1441 N N . ARG A 1 181 ? 30.761 -19.523 -49.306 1.00 88.69 181 ARG A N 1
ATOM 1442 C CA . ARG A 1 181 ? 30.179 -19.679 -47.964 1.00 88.69 181 ARG A CA 1
ATOM 1443 C C . ARG A 1 181 ? 31.247 -20.195 -46.993 1.00 88.69 181 ARG A C 1
ATOM 1445 O O . ARG A 1 181 ? 31.955 -21.152 -47.304 1.00 88.69 181 ARG A O 1
ATOM 1452 N N . ARG A 1 182 ? 31.370 -19.559 -45.832 1.00 87.12 182 ARG A N 1
ATOM 1453 C CA . ARG A 1 182 ? 32.242 -19.953 -44.720 1.00 87.12 182 ARG A CA 1
ATOM 1454 C C . ARG A 1 182 ? 31.420 -20.057 -43.447 1.00 87.12 182 ARG A C 1
ATOM 1456 O O . ARG A 1 182 ? 30.441 -19.335 -43.287 1.00 87.12 182 ARG A O 1
ATOM 1463 N N . GLU A 1 183 ? 31.832 -20.957 -42.569 1.00 90.12 183 GLU A N 1
ATOM 1464 C CA . GLU A 1 183 ? 31.211 -21.171 -41.266 1.00 90.12 183 GLU A CA 1
ATOM 1465 C C . GLU A 1 183 ? 32.289 -20.998 -40.194 1.00 90.12 183 GLU A C 1
ATOM 1467 O O . GLU A 1 183 ? 33.420 -21.448 -40.387 1.00 90.12 183 GLU A O 1
ATOM 1472 N N . ALA A 1 184 ? 31.957 -20.331 -39.094 1.00 87.69 184 ALA A N 1
ATOM 1473 C CA . ALA A 1 184 ? 32.835 -20.170 -37.941 1.00 87.69 184 ALA A CA 1
ATOM 1474 C C . ALA A 1 184 ? 32.029 -20.343 -36.653 1.00 87.69 184 ALA A C 1
ATOM 1476 O O . ALA A 1 184 ? 30.863 -19.955 -36.592 1.00 87.69 184 ALA A O 1
ATOM 1477 N N . ASN A 1 185 ? 32.653 -20.917 -35.627 1.00 87.44 185 ASN A N 1
ATOM 1478 C CA . ASN A 1 185 ? 32.093 -20.920 -34.281 1.00 87.44 185 ASN A CA 1
ATOM 1479 C C . ASN A 1 185 ? 32.538 -19.634 -33.588 1.00 87.44 185 ASN A C 1
ATOM 1481 O O . ASN A 1 185 ? 33.732 -19.348 -33.529 1.00 87.44 185 ASN A O 1
ATOM 1485 N N . VAL A 1 186 ? 31.580 -18.869 -33.088 1.00 86.12 186 VAL A N 1
ATOM 1486 C CA . VAL A 1 186 ? 31.805 -17.651 -32.316 1.00 86.12 186 VAL A CA 1
ATOM 1487 C C . VAL A 1 186 ? 31.234 -17.895 -30.933 1.00 86.12 186 VAL A C 1
ATOM 1489 O O . VAL A 1 186 ? 30.080 -18.292 -30.803 1.00 86.12 186 VAL A O 1
ATOM 1492 N N . GLY A 1 187 ? 32.060 -17.705 -29.913 1.00 82.56 187 GLY A N 1
ATOM 1493 C CA . GLY A 1 187 ? 31.637 -17.703 -28.523 1.00 82.56 187 GLY A CA 1
ATOM 1494 C C . GLY A 1 187 ? 31.958 -16.347 -27.926 1.00 82.56 187 GLY A C 1
ATOM 1495 O O . GLY A 1 187 ? 33.118 -15.944 -27.953 1.00 82.56 187 GLY A O 1
ATOM 1496 N N . GLU A 1 188 ? 30.956 -15.641 -27.420 1.00 87.06 188 GLU A N 1
ATOM 1497 C CA . GLU A 1 188 ? 31.131 -14.303 -26.861 1.00 87.06 188 GLU A CA 1
ATOM 1498 C C . GLU A 1 188 ? 30.371 -14.141 -25.546 1.00 87.06 188 GLU A C 1
ATOM 1500 O O . GLU A 1 188 ? 29.359 -14.797 -25.276 1.00 87.06 188 GLU A O 1
ATOM 1505 N N . LYS A 1 189 ? 30.893 -13.228 -24.727 1.00 88.31 189 LYS A N 1
ATOM 1506 C CA . LYS A 1 189 ? 30.266 -12.754 -23.501 1.00 88.31 189 LYS A CA 1
ATOM 1507 C C . LYS A 1 189 ? 29.568 -11.435 -23.803 1.00 88.31 189 LYS A C 1
ATOM 1509 O O . LYS A 1 189 ? 30.199 -10.479 -24.244 1.00 88.31 189 LYS A O 1
ATOM 1514 N N . PHE A 1 190 ? 28.273 -11.391 -23.544 1.00 86.81 190 PHE A N 1
ATOM 1515 C CA . PHE A 1 190 ? 27.433 -10.216 -23.678 1.00 86.81 190 PHE A CA 1
ATOM 1516 C C . PHE A 1 190 ? 26.999 -9.755 -22.291 1.00 86.81 190 PHE A C 1
ATOM 1518 O O . PHE A 1 190 ? 26.400 -10.522 -21.541 1.00 86.81 190 PHE A O 1
ATOM 1525 N N . GLU A 1 191 ? 27.293 -8.508 -21.943 1.00 90.00 191 GLU A N 1
ATOM 1526 C CA . GLU A 1 191 ? 26.833 -7.896 -20.698 1.00 90.00 191 GLU A CA 1
ATOM 1527 C C . GLU A 1 191 ? 25.882 -6.748 -21.018 1.00 90.00 191 GLU A C 1
ATOM 1529 O O . GLU A 1 191 ? 26.169 -5.904 -21.869 1.00 90.00 191 GLU A O 1
ATOM 1534 N N . LYS A 1 192 ? 24.728 -6.723 -20.351 1.00 89.69 192 LYS A N 1
ATOM 1535 C CA . LYS A 1 192 ? 23.732 -5.668 -20.515 1.00 89.69 192 LYS A CA 1
ATOM 1536 C C . LYS A 1 192 ? 23.036 -5.381 -19.200 1.00 89.69 192 LYS A C 1
ATOM 1538 O O . LYS A 1 192 ? 22.502 -6.281 -18.561 1.00 89.69 192 LYS A O 1
ATOM 1543 N N . GLU A 1 193 ? 22.965 -4.106 -18.847 1.00 89.94 193 GLU A N 1
ATOM 1544 C CA . GLU A 1 193 ? 22.077 -3.651 -17.786 1.00 89.94 193 GLU A CA 1
ATOM 1545 C C . GLU A 1 193 ? 20.670 -3.423 -18.338 1.00 89.94 193 GLU A C 1
ATOM 1547 O O . GLU A 1 193 ? 20.471 -2.730 -19.343 1.00 89.94 193 GLU A O 1
ATOM 1552 N N . ILE A 1 194 ? 19.679 -4.005 -17.673 1.00 89.75 194 ILE A N 1
ATOM 1553 C CA . ILE A 1 194 ? 18.267 -3.781 -17.962 1.00 89.75 194 ILE A CA 1
ATOM 1554 C C . ILE A 1 194 ? 17.566 -3.169 -16.753 1.00 89.75 194 ILE A C 1
ATOM 1556 O O . ILE A 1 194 ? 18.009 -3.300 -15.611 1.00 89.75 194 ILE A O 1
ATOM 1560 N N . VAL A 1 195 ? 16.455 -2.489 -17.024 1.00 91.81 195 VAL A N 1
ATOM 1561 C CA . VAL A 1 195 ? 15.543 -1.999 -15.994 1.00 91.81 195 VAL A CA 1
ATOM 1562 C C . VAL A 1 195 ? 14.324 -2.902 -16.053 1.00 91.81 195 VAL A C 1
ATOM 1564 O O . VAL A 1 195 ? 13.729 -3.032 -17.117 1.00 91.81 195 VAL A O 1
ATOM 1567 N N . TYR A 1 196 ? 13.989 -3.537 -14.937 1.00 90.75 196 TYR A N 1
ATOM 1568 C CA . TYR A 1 196 ? 12.866 -4.456 -14.832 1.00 90.75 196 TYR A CA 1
ATOM 1569 C C . TYR A 1 196 ? 11.840 -3.900 -13.837 1.00 90.75 196 TYR A C 1
ATOM 1571 O O . TYR A 1 196 ? 12.085 -3.937 -12.625 1.00 90.75 196 TYR A O 1
ATOM 1579 N N . PRO A 1 197 ? 10.731 -3.318 -14.324 1.00 91.25 197 PRO A N 1
ATOM 1580 C CA . PRO A 1 197 ? 9.634 -2.887 -13.475 1.00 91.25 197 PRO A CA 1
ATOM 1581 C C . PRO A 1 197 ? 8.740 -4.073 -13.102 1.00 91.25 197 PRO A C 1
ATOM 1583 O O . PRO A 1 197 ? 8.210 -4.759 -13.969 1.00 91.25 197 PRO A O 1
ATOM 1586 N N . LEU A 1 198 ? 8.534 -4.284 -11.807 1.00 88.00 198 LEU A N 1
ATOM 1587 C CA . LEU A 1 198 ? 7.603 -5.266 -11.261 1.00 88.00 198 LEU A CA 1
ATOM 1588 C C . LEU A 1 198 ? 6.455 -4.534 -10.573 1.00 88.00 198 LEU A C 1
ATOM 1590 O O . LEU A 1 198 ? 6.680 -3.669 -9.730 1.00 88.00 198 LEU A O 1
ATOM 1594 N N . ILE A 1 199 ? 5.222 -4.883 -10.912 1.00 85.94 199 ILE A N 1
ATOM 1595 C CA . ILE A 1 199 ? 4.052 -4.238 -10.324 1.00 85.94 199 ILE A CA 1
ATOM 1596 C C . ILE A 1 199 ? 3.950 -4.510 -8.816 1.00 85.94 199 ILE A C 1
ATOM 1598 O O . ILE A 1 199 ? 4.178 -5.626 -8.354 1.00 85.94 199 ILE A O 1
ATOM 1602 N N . ALA A 1 200 ? 3.619 -3.481 -8.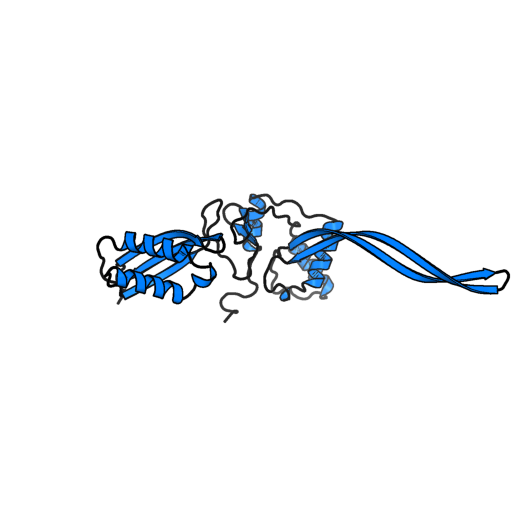035 1.00 83.88 200 ALA A N 1
ATOM 1603 C CA . ALA A 1 200 ? 3.502 -3.550 -6.577 1.00 83.88 200 ALA A CA 1
ATOM 1604 C C . ALA A 1 200 ? 2.034 -3.514 -6.115 1.00 83.88 200 ALA A C 1
ATOM 1606 O O . ALA A 1 200 ? 1.681 -2.831 -5.150 1.00 83.88 200 ALA A O 1
ATOM 1607 N N . ARG A 1 201 ? 1.168 -4.236 -6.831 1.00 78.25 201 ARG A N 1
ATOM 1608 C CA . ARG A 1 201 ? -0.265 -4.367 -6.550 1.00 78.25 201 ARG A CA 1
ATOM 1609 C C . ARG A 1 201 ? -0.743 -5.753 -6.984 1.00 78.25 201 ARG A C 1
ATOM 1611 O O . ARG A 1 201 ? -0.263 -6.266 -7.993 1.00 78.25 201 ARG A O 1
ATOM 1618 N N . LEU A 1 202 ? -1.677 -6.341 -6.239 1.00 69.81 202 LEU A N 1
ATOM 1619 C CA . LEU A 1 202 ? -2.369 -7.563 -6.666 1.00 69.81 202 LEU A CA 1
ATOM 1620 C C . LEU A 1 202 ? -3.412 -7.227 -7.752 1.00 69.81 202 LEU A C 1
ATOM 1622 O O . LEU A 1 202 ? -3.990 -6.146 -7.719 1.00 69.81 202 LEU A O 1
ATOM 1626 N N . ASN A 1 203 ? -3.637 -8.136 -8.707 1.00 67.81 203 ASN A N 1
ATOM 1627 C CA . ASN A 1 203 ? -4.606 -7.997 -9.811 1.00 67.81 203 ASN A CA 1
ATOM 1628 C C . ASN A 1 203 ? -4.410 -6.770 -10.717 1.00 67.81 203 ASN A C 1
ATOM 1630 O O . ASN A 1 203 ? -5.366 -6.137 -11.144 1.00 67.81 203 ASN A O 1
ATOM 1634 N N . ALA A 1 204 ? -3.174 -6.405 -11.039 1.00 66.62 204 ALA A N 1
ATOM 1635 C CA . ALA A 1 204 ? -2.934 -5.238 -11.884 1.00 66.62 204 ALA A CA 1
ATOM 1636 C C . ALA A 1 204 ? -3.049 -5.490 -13.402 1.00 66.62 204 ALA A C 1
ATOM 1638 O O . ALA A 1 204 ? -2.809 -4.582 -14.197 1.00 66.62 204 ALA A O 1
ATOM 1639 N N . GLU A 1 205 ? -3.428 -6.703 -13.805 1.00 62.28 205 GLU A N 1
ATOM 1640 C CA . GLU A 1 205 ? -3.632 -7.104 -15.203 1.00 62.28 205 GLU A CA 1
ATOM 1641 C C . GLU A 1 205 ? -4.664 -6.214 -15.921 1.00 62.28 205 GLU A C 1
ATOM 1643 O O . GLU A 1 205 ? -4.515 -5.937 -17.111 1.00 62.28 205 GLU A O 1
ATOM 1648 N N . PHE A 1 206 ? -5.642 -5.667 -15.184 1.00 62.38 206 PHE A N 1
ATOM 1649 C CA . PHE A 1 206 ? -6.644 -4.725 -15.704 1.00 62.38 206 PHE A CA 1
ATOM 1650 C C . PHE A 1 206 ? -6.039 -3.460 -16.336 1.00 62.38 206 PHE A C 1
ATOM 1652 O O . PHE A 1 206 ? -6.664 -2.839 -17.191 1.00 62.38 206 PHE A O 1
ATOM 1659 N N . TYR A 1 207 ? -4.806 -3.098 -15.970 1.00 63.50 207 TYR A N 1
ATOM 1660 C CA . TYR A 1 207 ? -4.122 -1.904 -16.469 1.00 63.50 207 TYR A CA 1
ATOM 1661 C C . TYR A 1 207 ? -3.310 -2.121 -17.753 1.00 63.50 207 TYR A C 1
ATOM 1663 O O . TYR A 1 207 ? -2.622 -1.195 -18.186 1.00 63.50 207 TYR A O 1
ATOM 1671 N N . GLY A 1 208 ? -3.329 -3.321 -18.343 1.00 68.56 208 GLY A N 1
ATOM 1672 C CA . GLY A 1 208 ? -2.412 -3.658 -19.436 1.00 68.56 208 GLY A CA 1
ATOM 1673 C C . GLY A 1 208 ? -0.971 -3.703 -18.928 1.00 68.56 208 GLY A C 1
ATOM 1674 O O . GLY A 1 208 ? -0.111 -2.931 -19.358 1.00 68.56 208 GLY A O 1
ATOM 1675 N N . ASP A 1 209 ? -0.731 -4.588 -17.961 1.00 70.88 209 ASP A N 1
ATOM 1676 C CA . ASP A 1 209 ? 0.501 -4.701 -17.177 1.00 70.88 209 ASP A CA 1
ATOM 1677 C C . ASP A 1 209 ? 1.789 -4.663 -18.019 1.00 70.88 209 ASP A C 1
ATOM 1679 O O . ASP A 1 209 ? 2.700 -3.903 -17.695 1.00 70.88 209 ASP A O 1
ATOM 1683 N N . MET A 1 210 ? 1.856 -5.400 -19.130 1.00 79.06 210 MET A N 1
ATOM 1684 C CA . MET A 1 210 ? 3.022 -5.438 -20.019 1.00 79.06 210 MET A CA 1
ATOM 1685 C C . MET A 1 210 ? 3.264 -4.108 -20.744 1.00 79.06 210 MET A C 1
ATOM 1687 O O . MET A 1 210 ? 4.409 -3.665 -20.863 1.00 79.06 210 MET A O 1
ATOM 1691 N N . GLU A 1 211 ? 2.206 -3.444 -21.219 1.00 82.94 211 GLU A N 1
ATOM 1692 C CA . GLU A 1 211 ? 2.328 -2.150 -21.902 1.00 82.94 211 GLU A CA 1
ATOM 1693 C C . GLU A 1 211 ? 2.766 -1.063 -20.915 1.00 82.94 211 GLU A C 1
ATOM 1695 O O . GLU A 1 211 ? 3.691 -0.288 -21.179 1.00 82.94 211 GLU A O 1
ATOM 1700 N N . MET A 1 212 ? 2.151 -1.045 -19.732 1.00 83.38 212 MET A N 1
ATOM 1701 C CA . MET A 1 212 ? 2.545 -0.165 -18.639 1.00 83.38 212 MET A CA 1
ATOM 1702 C C . MET A 1 212 ? 3.988 -0.422 -18.187 1.00 83.38 212 MET A C 1
ATOM 1704 O O . MET A 1 212 ? 4.741 0.537 -18.024 1.00 83.38 212 MET A O 1
ATOM 1708 N N . GLN A 1 213 ? 4.413 -1.680 -18.039 1.00 86.81 213 GLN A N 1
ATOM 1709 C CA . GLN A 1 213 ? 5.802 -2.030 -17.722 1.00 86.81 213 GLN A CA 1
ATOM 1710 C C . GLN A 1 213 ? 6.770 -1.485 -18.778 1.00 86.81 213 GLN A C 1
ATOM 1712 O O . GLN A 1 213 ? 7.759 -0.841 -18.422 1.00 86.81 213 GLN A O 1
ATOM 1717 N N . GLY A 1 214 ? 6.464 -1.649 -20.069 1.00 89.31 214 GLY A N 1
ATOM 1718 C CA . GLY A 1 214 ? 7.265 -1.076 -21.155 1.00 89.31 214 GLY A CA 1
ATOM 1719 C C . GLY A 1 214 ? 7.349 0.454 -21.084 1.00 89.31 214 GLY A C 1
ATOM 1720 O O . GLY A 1 214 ? 8.430 1.036 -21.221 1.00 89.31 214 GLY A O 1
ATOM 1721 N N . ASN A 1 215 ? 6.230 1.119 -20.785 1.00 88.44 215 ASN A N 1
ATOM 1722 C CA . ASN A 1 215 ? 6.183 2.568 -20.584 1.00 88.44 215 ASN A CA 1
ATOM 1723 C C . ASN A 1 215 ? 7.008 3.017 -19.370 1.00 88.44 215 ASN A C 1
ATOM 1725 O O . ASN A 1 215 ? 7.710 4.030 -19.441 1.00 88.44 215 ASN A O 1
ATOM 1729 N N . VAL A 1 216 ? 6.956 2.276 -18.264 1.00 90.19 216 VAL A N 1
ATOM 1730 C CA . VAL A 1 216 ? 7.755 2.531 -17.058 1.00 90.19 216 VAL A CA 1
ATOM 1731 C C . VAL A 1 216 ? 9.243 2.362 -17.361 1.00 90.19 216 VAL A C 1
ATOM 1733 O O . VAL A 1 216 ? 10.021 3.259 -17.039 1.00 90.19 216 VAL A O 1
ATOM 1736 N N . GLU A 1 217 ? 9.651 1.282 -18.036 1.00 92.00 217 GLU A N 1
ATOM 1737 C CA . GLU A 1 217 ? 11.045 1.053 -18.448 1.00 92.00 217 GLU A CA 1
ATOM 1738 C C . GLU A 1 217 ? 11.560 2.209 -19.321 1.00 92.00 217 GLU A C 1
ATOM 1740 O O . GLU A 1 217 ? 12.626 2.782 -19.061 1.00 92.00 217 GLU A O 1
ATOM 1745 N N . TYR A 1 218 ? 10.784 2.589 -20.338 1.00 91.56 218 TYR A N 1
ATOM 1746 C CA . TYR A 1 218 ? 11.127 3.667 -21.261 1.00 91.56 218 TYR A CA 1
ATOM 1747 C C . TYR A 1 218 ? 11.264 5.017 -20.546 1.00 91.56 218 TYR A C 1
ATOM 1749 O O . TYR A 1 218 ? 12.273 5.715 -20.712 1.00 91.56 218 TYR A O 1
ATOM 1757 N N . ASN A 1 219 ? 10.277 5.386 -19.726 1.00 91.00 219 ASN A N 1
ATOM 1758 C CA . ASN A 1 219 ? 10.283 6.662 -19.017 1.00 91.00 219 ASN A CA 1
ATOM 1759 C C . ASN A 1 219 ? 11.360 6.703 -17.936 1.00 91.00 219 ASN A C 1
ATOM 1761 O O . ASN A 1 219 ? 12.010 7.733 -17.790 1.00 91.00 219 ASN A O 1
ATOM 1765 N N . PHE A 1 220 ? 11.624 5.599 -17.234 1.00 92.25 220 PHE A N 1
ATOM 1766 C CA . PHE A 1 220 ? 12.688 5.539 -16.232 1.00 92.25 220 PHE A CA 1
ATOM 1767 C C . PHE A 1 220 ? 14.063 5.806 -16.853 1.00 92.25 220 PHE A C 1
ATOM 1769 O O . PHE A 1 220 ? 14.867 6.537 -16.276 1.00 92.25 220 PHE A O 1
ATOM 1776 N N . ARG A 1 221 ? 14.316 5.280 -18.061 1.00 89.12 221 ARG A N 1
ATOM 1777 C CA . ARG A 1 221 ? 15.553 5.551 -18.810 1.00 89.12 221 ARG A CA 1
ATOM 1778 C C . ARG A 1 221 ? 15.646 6.989 -19.318 1.00 89.12 221 ARG A C 1
ATOM 1780 O 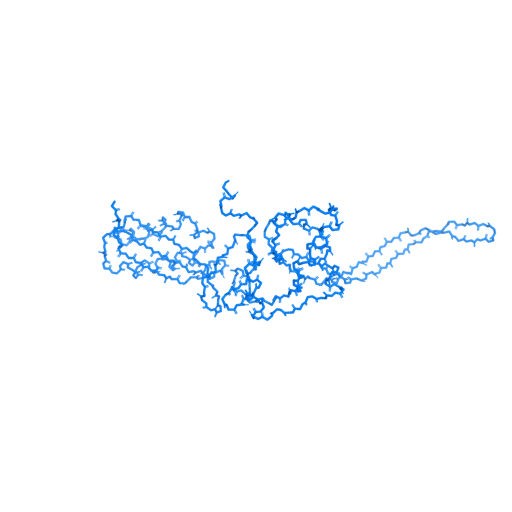O . ARG A 1 221 ? 16.721 7.576 -19.252 1.00 89.12 221 ARG A O 1
ATOM 1787 N N . LYS A 1 222 ? 14.557 7.552 -19.854 1.00 91.56 222 LYS A N 1
ATOM 1788 C CA . LYS A 1 222 ? 14.577 8.899 -20.460 1.00 91.56 222 LYS A CA 1
ATOM 1789 C C . LYS A 1 222 ? 14.486 10.034 -19.448 1.00 91.56 222 LYS A C 1
ATOM 1791 O O . LYS A 1 222 ? 15.160 11.049 -19.596 1.00 91.56 222 LYS A O 1
ATOM 1796 N N . LYS A 1 223 ? 13.601 9.897 -18.468 1.00 91.38 223 LYS A N 1
ATOM 1797 C CA . LYS A 1 223 ? 13.289 10.910 -17.463 1.00 91.38 223 LYS A CA 1
ATOM 1798 C C . LYS A 1 223 ? 12.947 10.198 -16.152 1.00 91.38 223 LYS A C 1
ATOM 1800 O O . LYS A 1 223 ? 11.765 9.966 -15.888 1.00 91.38 223 LYS A O 1
ATOM 1805 N N . PRO A 1 224 ? 13.955 9.834 -15.341 1.00 90.88 224 PRO A N 1
ATOM 1806 C CA . PRO A 1 224 ? 13.716 9.114 -14.099 1.00 90.88 224 PRO A CA 1
ATOM 1807 C C . PRO A 1 224 ? 12.782 9.907 -13.166 1.00 90.88 224 PRO A C 1
ATOM 1809 O O . PRO A 1 224 ? 12.809 11.146 -13.170 1.00 90.88 224 PRO A O 1
ATOM 1812 N N . PRO A 1 225 ? 11.933 9.210 -12.391 1.00 92.62 225 PRO A N 1
ATOM 1813 C CA . PRO A 1 225 ? 11.019 9.846 -11.453 1.00 92.62 225 PRO A CA 1
ATOM 1814 C C . PRO A 1 225 ? 11.795 10.505 -10.308 1.00 92.62 225 PRO A C 1
ATOM 1816 O O . PRO A 1 225 ? 12.930 10.129 -10.004 1.00 92.62 225 PRO A O 1
ATOM 1819 N N . LYS A 1 226 ? 11.182 11.499 -9.664 1.00 93.00 226 LYS A N 1
ATOM 1820 C CA . LYS A 1 226 ? 11.789 12.203 -8.526 1.00 93.00 226 LYS A CA 1
ATOM 1821 C C . LYS A 1 226 ? 11.304 11.600 -7.215 1.00 93.00 226 LYS A C 1
ATOM 1823 O O . LYS A 1 226 ? 10.185 11.094 -7.154 1.00 93.00 226 LYS A O 1
ATOM 1828 N N . GLU A 1 227 ? 12.152 11.661 -6.190 1.00 93.38 227 GLU A N 1
ATOM 1829 C CA . GLU A 1 227 ? 11.755 11.308 -4.824 1.00 93.38 227 GLU A CA 1
ATOM 1830 C C . GLU A 1 227 ? 10.638 12.253 -4.384 1.00 93.38 227 GLU A C 1
ATOM 1832 O O . GLU A 1 227 ? 10.732 13.465 -4.589 1.00 93.38 227 GLU A O 1
ATOM 1837 N N . VAL A 1 228 ? 9.571 11.684 -3.836 1.00 91.62 228 VAL A N 1
ATOM 1838 C CA . VAL A 1 228 ? 8.394 12.439 -3.409 1.00 91.62 228 VAL A CA 1
ATOM 1839 C C . VAL A 1 228 ? 8.595 12.868 -1.963 1.00 91.62 228 VAL A C 1
ATOM 1841 O O . VAL A 1 228 ? 8.892 12.047 -1.095 1.00 91.62 228 VAL A O 1
ATOM 1844 N N . THR A 1 229 ? 8.418 14.155 -1.683 1.00 91.69 229 THR A N 1
ATOM 1845 C CA . THR A 1 229 ? 8.440 14.669 -0.307 1.00 91.69 229 THR A CA 1
ATOM 1846 C C . THR A 1 229 ? 7.197 14.227 0.464 1.00 91.69 229 THR A C 1
ATOM 1848 O O . THR A 1 229 ? 6.159 13.947 -0.130 1.00 91.69 229 THR A O 1
ATOM 1851 N N . SER A 1 230 ? 7.225 14.251 1.799 1.00 86.81 230 SER A N 1
ATOM 1852 C CA . SER A 1 230 ? 6.041 13.902 2.603 1.00 86.81 230 SER A CA 1
ATOM 1853 C C . SER A 1 230 ? 4.815 14.762 2.266 1.00 86.81 230 SER A C 1
ATOM 1855 O O . SER A 1 230 ? 3.687 14.282 2.312 1.00 86.81 230 SER A O 1
ATOM 1857 N N . GLN A 1 231 ? 5.003 16.033 1.890 1.00 88.56 231 GLN A N 1
ATOM 1858 C CA . GLN A 1 231 ? 3.895 16.896 1.471 1.00 88.56 231 GLN A CA 1
ATOM 1859 C C . GLN A 1 231 ? 3.266 16.420 0.158 1.00 88.56 231 GLN A C 1
ATOM 1861 O O . GLN A 1 231 ? 2.046 16.314 0.064 1.00 88.56 231 GLN A O 1
ATOM 1866 N N . GLU A 1 232 ? 4.088 16.135 -0.846 1.00 89.69 232 GLU A N 1
ATOM 1867 C CA . GLU A 1 232 ? 3.622 15.631 -2.139 1.00 89.69 232 GLU A CA 1
ATOM 1868 C C . GLU A 1 232 ? 3.020 14.228 -1.993 1.00 89.69 232 GLU A C 1
ATOM 1870 O O . GLU A 1 232 ? 1.999 13.929 -2.609 1.00 89.69 232 GLU A O 1
ATOM 1875 N N . ALA A 1 233 ? 3.585 13.405 -1.105 1.00 88.25 233 ALA A N 1
ATOM 1876 C CA . ALA A 1 233 ? 3.100 12.073 -0.774 1.00 88.25 233 ALA A CA 1
ATOM 1877 C C . ALA A 1 233 ? 1.657 12.129 -0.249 1.00 88.25 233 ALA A C 1
ATOM 1879 O O . ALA A 1 233 ? 0.808 11.355 -0.687 1.00 88.25 233 ALA A O 1
ATOM 1880 N N . ARG A 1 234 ? 1.334 13.102 0.616 1.00 88.75 234 ARG A N 1
ATOM 1881 C CA . ARG A 1 234 ? -0.051 13.332 1.075 1.00 88.75 234 ARG A CA 1
ATOM 1882 C C . ARG A 1 234 ? -1.005 13.637 -0.069 1.00 88.75 234 ARG A C 1
ATOM 1884 O O . ARG A 1 234 ? -2.122 13.131 -0.069 1.00 88.75 234 ARG A O 1
ATOM 1891 N N . ASN A 1 235 ? -0.562 14.435 -1.037 1.00 87.06 235 ASN A N 1
ATOM 1892 C CA . ASN A 1 235 ? -1.392 14.827 -2.172 1.00 87.06 235 ASN A CA 1
ATOM 1893 C C . ASN A 1 235 ? -1.674 13.643 -3.103 1.00 87.06 235 ASN A C 1
ATOM 1895 O O . ASN A 1 235 ? -2.766 13.561 -3.659 1.00 87.06 235 ASN A O 1
ATOM 1899 N N . ILE A 1 236 ? -0.713 12.728 -3.266 1.00 86.62 236 ILE A N 1
ATOM 1900 C CA . ILE A 1 236 ? -0.901 11.542 -4.111 1.00 86.62 236 ILE A CA 1
ATOM 1901 C C . ILE A 1 236 ? -1.599 10.388 -3.383 1.00 86.62 236 ILE A C 1
ATOM 1903 O O . ILE A 1 236 ? -2.177 9.531 -4.043 1.00 86.62 236 ILE A O 1
ATOM 1907 N N . ALA A 1 237 ? -1.583 10.367 -2.045 1.00 85.88 237 ALA A N 1
ATOM 1908 C CA . ALA A 1 237 ? -2.084 9.260 -1.230 1.00 85.88 237 ALA A CA 1
ATOM 1909 C C . ALA A 1 237 ? -3.504 8.776 -1.581 1.00 85.88 237 ALA A C 1
ATOM 1911 O O . ALA A 1 237 ? -3.680 7.566 -1.639 1.00 85.88 237 ALA A O 1
ATOM 1912 N N . PRO A 1 238 ? -4.505 9.636 -1.867 1.00 81.31 238 PRO A N 1
ATOM 1913 C CA . PRO A 1 238 ? -5.835 9.160 -2.264 1.00 81.31 238 PRO A CA 1
ATOM 1914 C C . PRO A 1 238 ? -5.832 8.381 -3.588 1.00 81.31 238 PRO A C 1
ATOM 1916 O O . PRO A 1 238 ? -6.632 7.472 -3.787 1.00 81.31 238 PRO A O 1
ATOM 1919 N N . TYR A 1 239 ? -4.920 8.726 -4.496 1.00 81.94 239 TYR A N 1
ATOM 1920 C CA . TYR A 1 239 ? -4.798 8.123 -5.825 1.00 81.94 239 TYR A CA 1
ATOM 1921 C C . TYR A 1 239 ? -3.892 6.888 -5.827 1.00 81.94 239 TYR A C 1
ATOM 1923 O O . TYR A 1 239 ? -3.939 6.079 -6.755 1.00 81.94 239 TYR A O 1
ATOM 1931 N N . VAL A 1 240 ? -3.059 6.751 -4.794 1.00 75.44 240 VAL A N 1
ATOM 1932 C CA . VAL A 1 240 ? -2.253 5.565 -4.520 1.00 75.44 240 VAL A CA 1
ATOM 1933 C C . VAL A 1 240 ? -3.166 4.563 -3.814 1.00 75.44 240 VAL A C 1
ATOM 1935 O O . VAL A 1 240 ? -3.627 4.820 -2.711 1.00 75.44 240 VAL A O 1
ATOM 1938 N N . LEU A 1 241 ? -3.421 3.414 -4.448 1.00 64.25 241 LEU A N 1
ATOM 1939 C CA . LEU A 1 241 ? -4.283 2.324 -3.945 1.00 64.25 241 LEU A CA 1
ATOM 1940 C C . LEU A 1 241 ? -5.799 2.521 -4.018 1.00 64.25 241 LEU A C 1
ATOM 1942 O O . LEU A 1 241 ? -6.530 1.697 -3.463 1.00 64.25 241 LEU A O 1
ATOM 1946 N N . SER A 1 242 ? -6.289 3.539 -4.728 1.00 59.53 242 SER A N 1
ATOM 1947 C CA . SER A 1 242 ? -7.717 3.605 -5.052 1.00 59.53 242 SER A CA 1
ATOM 1948 C C . SER A 1 242 ? -8.160 2.282 -5.716 1.00 59.53 242 SER A C 1
ATOM 1950 O O . SER A 1 242 ? -7.603 1.928 -6.767 1.00 59.53 242 SER A O 1
ATOM 1952 N N . PRO A 1 243 ? -9.119 1.527 -5.138 1.00 54.31 243 PRO A N 1
ATOM 1953 C CA . PRO A 1 243 ? -9.747 0.421 -5.853 1.00 54.31 243 PRO A CA 1
ATOM 1954 C C . PRO A 1 243 ? -10.383 0.957 -7.146 1.00 54.31 243 PRO A C 1
ATOM 1956 O O . PRO A 1 243 ? -10.780 2.124 -7.218 1.00 54.31 243 PRO A O 1
ATOM 1959 N N . GLU A 1 244 ? -10.385 0.148 -8.205 1.00 51.25 244 GLU A N 1
ATOM 1960 C CA . GLU A 1 244 ? -11.117 0.495 -9.437 1.00 51.25 244 GLU A CA 1
ATOM 1961 C C . GLU A 1 244 ? -12.615 0.310 -9.265 1.00 51.25 244 GLU A C 1
ATOM 1963 O O . GLU A 1 244 ? -13.396 1.026 -9.871 1.00 51.25 244 GLU A O 1
ATOM 1968 N N . ILE A 1 245 ? -12.982 -0.630 -8.400 1.00 47.72 245 ILE A N 1
ATOM 1969 C CA . ILE A 1 245 ? -14.346 -1.057 -8.166 1.00 47.72 245 ILE A CA 1
ATOM 1970 C C . ILE A 1 245 ? -14.765 -0.487 -6.812 1.00 47.72 245 ILE A C 1
ATOM 1972 O O . ILE A 1 245 ? -14.094 -0.705 -5.794 1.00 47.72 245 ILE A O 1
ATOM 1976 N N . SER A 1 246 ? -15.849 0.282 -6.784 1.00 49.62 246 SER A N 1
ATOM 1977 C CA . SER A 1 246 ? -16.459 0.695 -5.519 1.00 49.62 246 SER A CA 1
ATOM 1978 C C . SER A 1 246 ? -16.875 -0.545 -4.711 1.00 49.62 246 SER A C 1
ATOM 1980 O O . SER A 1 246 ? -17.131 -1.611 -5.268 1.00 49.62 246 SER A O 1
ATOM 1982 N N . ARG A 1 247 ? -16.972 -0.448 -3.375 1.00 40.81 247 ARG A N 1
ATOM 1983 C CA . ARG A 1 247 ? -17.443 -1.585 -2.548 1.00 40.81 247 ARG A CA 1
ATOM 1984 C C . ARG A 1 247 ? -18.798 -2.141 -3.006 1.00 40.81 247 ARG A C 1
ATOM 1986 O O . ARG A 1 247 ? -19.087 -3.302 -2.735 1.00 40.81 247 ARG A O 1
ATOM 1993 N N . ASP A 1 248 ? -19.605 -1.314 -3.663 1.00 42.81 248 ASP A N 1
ATOM 1994 C CA . ASP A 1 248 ? -20.930 -1.673 -4.155 1.00 42.81 248 ASP A CA 1
ATOM 1995 C C . ASP A 1 248 ? -20.892 -2.426 -5.491 1.00 42.81 248 ASP A C 1
ATOM 1997 O O . ASP A 1 248 ? -21.739 -3.283 -5.718 1.00 42.81 248 ASP A O 1
ATOM 2001 N N . GLU A 1 249 ? -19.889 -2.171 -6.335 1.00 39.28 249 GLU A N 1
ATOM 2002 C CA . GLU A 1 249 ? -19.672 -2.884 -7.603 1.00 39.28 249 GLU A CA 1
ATOM 2003 C C . GLU A 1 249 ? -18.918 -4.215 -7.418 1.00 39.28 249 GLU A C 1
ATOM 2005 O O . GLU A 1 249 ? -18.922 -5.052 -8.314 1.00 39.28 249 GLU A O 1
ATOM 2010 N N . ALA A 1 250 ? -18.283 -4.431 -6.260 1.00 39.88 250 ALA A N 1
ATOM 2011 C CA . ALA A 1 250 ? -17.539 -5.654 -5.935 1.00 39.88 250 ALA A CA 1
ATOM 2012 C C . ALA A 1 250 ? -18.412 -6.784 -5.337 1.00 39.88 250 ALA A C 1
ATOM 2014 O O . ALA A 1 250 ? -17.865 -7.735 -4.772 1.00 39.88 250 ALA A O 1
ATOM 2015 N N . LYS A 1 251 ? -19.744 -6.657 -5.400 1.00 32.59 251 LYS A N 1
ATOM 2016 C CA . LYS A 1 251 ? -20.715 -7.646 -4.901 1.00 32.59 251 LYS A CA 1
ATOM 2017 C C . LYS A 1 251 ? -21.116 -8.670 -5.955 1.00 32.59 251 LYS A C 1
ATOM 2019 O O . LYS A 1 251 ? -21.352 -8.266 -7.111 1.00 32.59 251 LYS A O 1
#

Sequence (251 aa):
MESEIAAQTIVSVSTRDSRIVYISATAYGTPQPNLTDTLTRIISDIGSRLDYWQLYGDKFRLQVLNELSKYGYKVENVEVAVSYRCPNCGAAIELNPEAIIYVCKYCGWSGDIFGKNLKIYAWPTLPRQSVEQLVKRFTGGAKIVEADLKYVPYWIFKASITVNYAAKVVYKVKRGKKYVRREANVGEKFEKEIVYPLIARLNAEFYGDMEMQGNVEYNFRKKPPKEVTSQEARNIAPYVLSPEI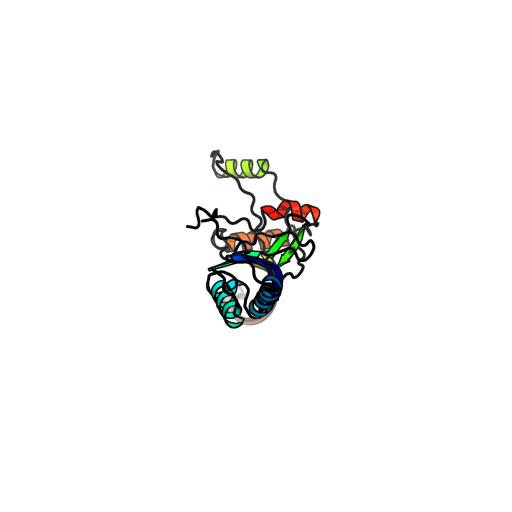SRDEAK

Secondary structure (DSSP, 8-state):
----EEEEEEEEEE-TTS-EEEEEEEEESS--TTHHHHHHHHHHHHHHHS-GGGGSSHHHHHHHHHHHHHTT---SEEEEEEEEE-TTT--EE---TTBSEEE-TTT--EEETT--B---EEPPPPPHHHHHHHHHHHHTSPPP------B--EEEEEEEEEEEEEEEEEEEEEETTEEEEEEEEEEEEEEEEEEEEEE-BTTGGGG-HHHHHHHHHHHHHHSPPEEPPHHHHHHHTTTBS--SS-TTTT-

pLDDT: mean 84.19, std 10.75, range [32.59, 94.81]

Foldseek 3Di:
DPFAFQEWDWDWEQAPVQFTKIKIKTFGHHHDPCLHVQLRVQCRVLRRDHDPVCQPDCNVQVSSVVSCVVVVDDTPGMDMDIFHAQPVPRHTDDADPFAQKAADLPQRFIDGSSNDGDWDFDDDDDPPVVVVVVVCVVVVRDDDPDDDAADWDKDKDWDKDKDWDKDWDWDWDDDPVDTDIDIDIDIDIDIDIFIFIDTRTPPCVVVVVVVVRVVQRVCCVVPNTGGADSVNSSVCRCNYNDDPADPVRVD

Radius of gyration: 28.36 Å; chains: 1; bounding box: 71×41×96 Å